Protein AF-A0A0W0MW78-F1 (afdb_monomer)

Secondary structure (DSSP, 8-state):
----EEETTTTEEE-HHHHHHHHHHHHHHHTTSEEEPTT-SS-EEE-HHHHHH-PPPPTT--EEEEEETTEEEEES-HHHHHHT--SPEEEEEE-PPPPPSS-BTTB---HHHHHHHHHHHHTTTGGGEEEEEEEEE---S--B-TTSSPBPTHHHHHHHHHHHHH-----B-------STT-----EEE--------

Foldseek 3Di:
DPAWFQDDPVGDTDDPVVVVVVVVVVVCVVVQQWDADPPDDPDIDGDPCNVVPDDQDDALDKDFPDDDPVGTDIGHQLLSNCVPPPAAAQEDADEDDAFDLDADPVGTDDLVVSLVVVCVSCQSVLVSHDPFHWYWYFYFQPAADHPDPHHDCSVVVSQVCCCVPVVFDADWFDFDDPPDPDDGTGIGIGGDDDDPPD

Mean predicted aligned error: 11.01 Å

Nearest PDB structures (foldseek):
  1boo-assembly1_A  TM=7.427E-01  e=1.699E-05  Proteus vulgaris
  2zif-assembly1_A  TM=6.473E-01  e=2.780E-02  Thermus thermophilus
  2zie-assembly1_A  TM=6.261E-01  e=3.580E-02  Thermus thermophilus
  7ehz-assembly1_A  TM=5.610E-01  e=1.740E-01  Homo sapiens
  7ei2-assembly1_A  TM=5.338E-01  e=3.074E-01  Homo sapiens

Radius of gyration: 22.89 Å; Cα contacts (8 Å, |Δi|>4): 257; chains: 1; bounding box: 62×46×57 Å

Sequence (198 aa):
MNARSPIGAAGDLHSTTRRSIRWQQQSLKALGVLERVEGARGVWQLTEKAKKGLNTPSPGVTLLGFSTNLGLALWGTSPDALAGLYEPIELVLTSPPFPLRISRAYGNPTASEFVDFICQVLEPIVPKISATGSLVLNMTNDSFLEKSPGRSTYLERTIIALEDRLGLTLMDRVPMDKFVEGTRSNAVIWHLESVRLL

Solvent-accessible surface area (backbone atoms only — not comparable to full-atom values): 12137 Å² total; per-residue (Å²): 112,82,65,60,46,64,50,73,96,83,47,50,75,40,32,64,61,54,52,51,53,50,50,54,50,50,52,36,38,76,71,52,36,43,40,73,42,83,98,50,85,94,42,71,41,70,25,74,67,38,64,73,64,68,67,82,62,56,90,84,40,61,43,81,72,49,79,56,101,89,49,73,41,73,44,48,54,74,56,54,56,45,65,85,58,83,70,68,34,57,68,47,80,47,63,66,86,75,83,63,91,69,59,54,101,89,54,64,78,51,57,63,58,49,35,50,50,52,48,65,59,40,61,76,47,57,81,44,40,33,87,83,26,33,52,32,44,36,50,62,76,75,39,61,40,87,99,43,96,49,66,55,63,38,66,62,51,34,52,52,46,39,33,78,74,69,72,47,57,86,56,54,76,51,81,44,78,54,95,50,98,88,62,76,56,31,32,38,43,31,44,62,82,90,74,85,83,126

Structure (mmCIF, N/CA/C/O backbone):
data_AF-A0A0W0MW78-F1
#
_entry.id   AF-A0A0W0MW78-F1
#
loop_
_atom_site.group_PDB
_atom_site.id
_atom_site.type_symbol
_atom_site.label_atom_id
_atom_site.label_alt_id
_atom_site.label_comp_id
_atom_site.label_asym_id
_atom_site.label_entity_id
_atom_site.label_seq_id
_atom_site.pdbx_PDB_ins_code
_atom_site.Cartn_x
_atom_site.Cartn_y
_atom_site.Cartn_z
_atom_site.occupancy
_atom_site.B_iso_or_equiv
_atom_site.auth_seq_id
_atom_site.auth_comp_id
_atom_site.auth_asym_id
_atom_site.auth_atom_id
_atom_site.pdbx_PDB_model_num
ATOM 1 N N . MET A 1 1 ? 25.541 -8.871 -10.058 1.00 63.56 1 MET A N 1
ATOM 2 C CA . MET A 1 1 ? 26.094 -7.861 -11.002 1.00 63.56 1 MET A CA 1
ATOM 3 C C . MET A 1 1 ? 27.492 -8.172 -11.541 1.00 63.56 1 MET A C 1
ATOM 5 O O . MET A 1 1 ? 27.779 -7.734 -12.646 1.00 63.56 1 MET A O 1
ATOM 9 N N . ASN A 1 2 ? 28.377 -8.865 -10.810 1.00 84.56 2 ASN A N 1
ATOM 10 C CA . ASN A 1 2 ? 29.778 -9.039 -11.241 1.00 84.56 2 ASN A CA 1
ATOM 11 C C . ASN A 1 2 ? 30.067 -10.346 -11.985 1.00 84.56 2 ASN A C 1
ATOM 13 O O . ASN A 1 2 ? 31.169 -10.482 -12.508 1.00 84.56 2 ASN A O 1
ATOM 17 N N . ALA A 1 3 ? 29.097 -11.264 -12.051 1.00 87.44 3 ALA A N 1
ATOM 18 C CA . ALA A 1 3 ? 29.206 -12.479 -12.849 1.00 87.44 3 ALA A CA 1
ATOM 19 C C . ALA A 1 3 ? 29.561 -12.126 -14.301 1.00 87.44 3 ALA A C 1
ATOM 21 O O . ALA A 1 3 ? 29.017 -11.165 -14.864 1.00 87.44 3 ALA A O 1
ATOM 22 N N . ARG A 1 4 ? 30.513 -12.872 -14.866 1.00 89.94 4 ARG A N 1
ATOM 23 C CA . ARG A 1 4 ? 31.012 -12.685 -16.227 1.00 89.94 4 ARG A CA 1
ATOM 24 C C . ARG A 1 4 ? 30.835 -13.973 -17.009 1.00 89.94 4 ARG A C 1
ATOM 26 O O . ARG A 1 4 ? 31.060 -15.049 -16.468 1.00 89.94 4 ARG A O 1
ATOM 33 N N . SER A 1 5 ? 30.467 -13.834 -18.270 1.00 89.38 5 SER A N 1
ATOM 34 C CA . SER A 1 5 ? 30.367 -14.928 -19.227 1.00 89.38 5 SER A CA 1
ATOM 35 C C . SER A 1 5 ? 31.144 -14.557 -20.492 1.00 89.38 5 SER A C 1
ATOM 37 O O . SER A 1 5 ? 31.255 -13.361 -20.791 1.00 89.38 5 SER A O 1
ATOM 39 N N . PRO A 1 6 ? 31.689 -15.538 -21.227 1.00 91.94 6 PRO A N 1
ATOM 40 C CA . PRO A 1 6 ? 32.311 -15.287 -22.522 1.00 91.94 6 PRO A CA 1
ATOM 41 C C . PRO A 1 6 ? 31.261 -14.757 -23.509 1.00 91.94 6 PRO A C 1
ATOM 43 O O . PRO A 1 6 ? 30.129 -15.245 -23.531 1.00 91.94 6 PRO A O 1
ATOM 46 N N . ILE A 1 7 ? 31.603 -13.735 -24.298 1.00 84.81 7 ILE A N 1
ATOM 47 C CA . ILE A 1 7 ? 30.709 -13.151 -25.312 1.00 84.81 7 ILE A CA 1
ATOM 48 C C . ILE A 1 7 ? 31.441 -13.002 -26.649 1.00 84.81 7 ILE A C 1
ATOM 50 O O . ILE A 1 7 ? 32.549 -12.476 -26.702 1.00 84.81 7 ILE A O 1
ATOM 54 N N . GLY A 1 8 ? 30.766 -13.371 -27.743 1.00 86.94 8 GLY A N 1
ATOM 55 C CA . GLY A 1 8 ? 31.281 -13.237 -29.109 1.00 86.94 8 GLY A CA 1
ATOM 56 C C . GLY A 1 8 ? 32.340 -14.286 -29.461 1.00 86.94 8 GLY A C 1
ATOM 57 O O . GLY A 1 8 ? 32.701 -15.121 -28.637 1.00 86.94 8 GLY A O 1
ATOM 58 N N . ALA A 1 9 ? 32.846 -14.233 -30.695 1.00 83.19 9 ALA A N 1
ATOM 59 C CA . ALA A 1 9 ? 33.827 -15.199 -31.198 1.00 83.19 9 ALA A CA 1
ATOM 60 C C . ALA A 1 9 ? 35.175 -15.156 -30.449 1.00 83.19 9 ALA A C 1
ATOM 62 O O . ALA A 1 9 ? 35.868 -16.163 -30.384 1.00 83.19 9 ALA A O 1
ATOM 63 N N . ALA A 1 10 ? 35.526 -14.008 -29.858 1.00 87.81 10 ALA A N 1
ATOM 64 C CA . ALA A 1 10 ? 36.749 -13.833 -29.074 1.00 87.81 10 ALA A CA 1
ATOM 65 C C . ALA A 1 10 ? 36.668 -14.433 -27.655 1.00 87.81 10 ALA A C 1
ATOM 67 O O . ALA A 1 10 ? 37.695 -14.628 -27.016 1.00 87.81 10 ALA A O 1
ATOM 68 N N . GLY A 1 11 ? 35.464 -14.733 -27.147 1.00 86.56 11 GLY A N 1
ATOM 69 C CA . GLY A 1 11 ? 35.288 -15.353 -25.829 1.00 86.56 11 GLY A CA 1
ATOM 70 C C . GLY A 1 11 ? 35.579 -14.440 -24.631 1.00 86.56 11 GLY A C 1
ATOM 71 O O . GLY A 1 11 ? 35.699 -14.931 -23.508 1.00 86.56 11 GLY A O 1
ATOM 72 N N . ASP A 1 12 ? 35.656 -13.123 -24.830 1.00 89.81 12 ASP A N 1
ATOM 73 C CA . ASP A 1 12 ? 35.997 -12.183 -23.763 1.00 89.81 12 ASP A CA 1
ATOM 74 C C . ASP A 1 12 ? 34.970 -12.193 -22.624 1.00 89.81 12 ASP A C 1
ATOM 76 O O . ASP A 1 12 ? 33.749 -12.158 -22.827 1.00 89.81 12 ASP A O 1
ATOM 80 N N . LEU A 1 13 ? 35.479 -12.209 -21.388 1.00 90.62 13 LEU A N 1
ATOM 81 C CA . LEU A 1 13 ? 34.657 -12.268 -20.184 1.00 90.62 13 LEU A CA 1
ATOM 82 C C . LEU A 1 13 ? 34.026 -10.911 -19.877 1.00 90.62 13 LEU A C 1
ATOM 84 O O . LEU A 1 13 ? 34.652 -10.003 -19.316 1.00 90.62 13 LEU A O 1
ATOM 88 N N . HIS A 1 14 ? 32.727 -10.808 -20.133 1.00 87.50 14 HIS A N 1
ATOM 89 C CA . HIS A 1 14 ? 31.945 -9.609 -19.865 1.00 87.50 14 HIS A CA 1
ATOM 90 C C . HIS A 1 14 ? 30.771 -9.887 -18.930 1.00 87.50 14 HIS A C 1
ATOM 92 O O . HIS A 1 14 ? 30.190 -10.965 -18.909 1.00 87.50 14 HIS A O 1
ATOM 98 N N . SER A 1 15 ? 30.383 -8.869 -18.161 1.00 91.25 15 SER A N 1
ATOM 99 C CA . SER A 1 15 ? 29.139 -8.906 -17.391 1.00 91.25 15 SER A CA 1
ATOM 100 C C . SER A 1 15 ? 27.977 -8.419 -18.257 1.00 91.25 15 SER A C 1
ATOM 102 O O . SER A 1 15 ? 27.901 -7.232 -18.596 1.00 91.25 15 SER A O 1
ATOM 104 N N . THR A 1 16 ? 27.055 -9.324 -18.583 1.00 88.56 16 THR A N 1
ATOM 105 C CA . THR A 1 16 ? 25.828 -9.034 -19.347 1.00 88.56 16 THR A CA 1
ATOM 106 C C . THR A 1 16 ? 24.947 -8.016 -18.626 1.00 88.56 16 THR A C 1
ATOM 108 O O . THR A 1 16 ? 24.484 -7.055 -19.239 1.00 88.56 16 THR A O 1
ATOM 111 N N . THR A 1 17 ? 24.808 -8.140 -17.302 1.00 85.25 17 THR A N 1
ATOM 112 C CA . THR A 1 17 ? 24.061 -7.189 -16.467 1.00 85.25 17 THR A CA 1
ATOM 113 C C . THR A 1 17 ? 24.642 -5.779 -16.557 1.00 85.25 17 THR A C 1
ATOM 115 O O . THR A 1 17 ? 23.914 -4.830 -16.840 1.00 85.25 17 THR A O 1
ATOM 118 N N . ARG A 1 18 ? 25.963 -5.614 -16.377 1.00 85.81 18 ARG A N 1
ATOM 119 C CA . ARG A 1 18 ? 26.605 -4.288 -16.469 1.00 85.81 18 ARG A CA 1
ATOM 120 C C . ARG A 1 18 ? 26.493 -3.696 -17.873 1.00 85.81 18 ARG A C 1
ATOM 122 O O . ARG A 1 18 ? 26.381 -2.480 -18.011 1.00 85.81 18 ARG A O 1
ATOM 129 N N . ARG A 1 19 ? 26.533 -4.537 -18.911 1.00 86.94 19 ARG A N 1
ATOM 130 C CA . ARG A 1 19 ? 26.329 -4.108 -20.300 1.00 86.94 19 ARG A CA 1
ATOM 131 C C . ARG A 1 19 ? 24.900 -3.608 -20.528 1.00 86.94 19 ARG A C 1
ATOM 133 O O . ARG A 1 19 ? 24.747 -2.542 -21.108 1.00 86.94 19 ARG A O 1
ATOM 140 N N . SER A 1 20 ? 23.891 -4.322 -20.029 1.00 86.75 20 SER A N 1
ATOM 141 C CA . SER A 1 20 ? 22.479 -3.915 -20.117 1.00 86.75 20 SER A CA 1
ATOM 142 C C . SER A 1 20 ? 22.213 -2.590 -19.392 1.00 86.75 20 SER A C 1
ATOM 144 O O . SER A 1 20 ? 21.685 -1.656 -19.991 1.00 86.75 20 SER A O 1
ATOM 146 N N . ILE A 1 21 ? 22.699 -2.449 -18.151 1.00 87.75 21 ILE A N 1
ATOM 147 C CA . ILE A 1 21 ? 22.597 -1.192 -17.386 1.00 87.75 21 ILE A CA 1
ATOM 148 C C . ILE A 1 21 ? 23.227 -0.033 -18.165 1.00 87.75 21 ILE A C 1
ATOM 150 O O . ILE A 1 21 ? 22.633 1.036 -18.281 1.00 87.75 21 ILE A O 1
ATOM 154 N N . ARG A 1 22 ? 24.417 -0.244 -18.743 1.00 88.25 22 ARG A N 1
ATOM 155 C CA . ARG A 1 22 ? 25.092 0.784 -19.543 1.00 88.25 22 ARG A CA 1
ATOM 156 C C . ARG A 1 22 ? 24.283 1.181 -20.774 1.00 88.25 22 ARG A C 1
ATOM 158 O O . ARG A 1 22 ? 24.273 2.360 -21.104 1.00 88.25 22 ARG A O 1
ATOM 165 N N . TRP A 1 23 ? 23.627 0.234 -21.441 1.00 87.88 23 TRP A N 1
ATOM 166 C CA . TRP A 1 23 ? 22.758 0.539 -22.577 1.00 87.88 23 TRP A CA 1
ATOM 167 C C . TRP A 1 23 ? 21.574 1.407 -22.167 1.00 87.88 23 TRP A C 1
ATOM 169 O O . TRP A 1 23 ? 21.390 2.467 -22.757 1.00 87.88 23 TRP A O 1
ATOM 179 N N . GLN A 1 24 ? 20.855 1.034 -21.105 1.00 87.88 24 GLN A N 1
ATOM 180 C CA . GLN A 1 24 ? 19.751 1.847 -20.580 1.00 87.88 24 GLN A CA 1
ATOM 181 C C . GLN A 1 24 ? 20.224 3.249 -20.176 1.00 87.88 24 GLN A C 1
ATOM 183 O O . GLN A 1 24 ? 19.596 4.249 -20.509 1.00 87.88 24 GLN A O 1
ATOM 188 N N . GLN A 1 25 ? 21.395 3.342 -19.544 1.00 88.75 25 GLN A N 1
ATOM 189 C CA . GLN A 1 25 ? 22.014 4.619 -19.204 1.0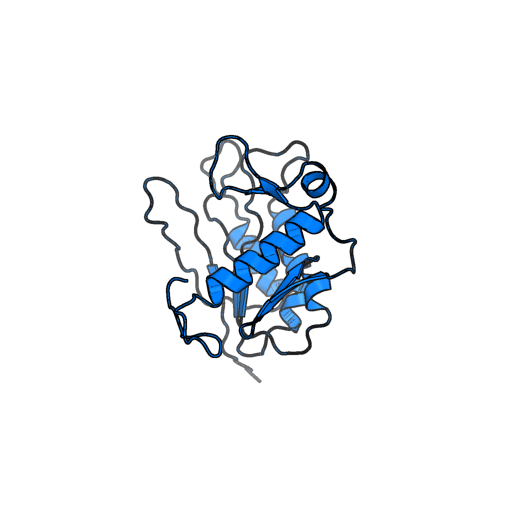0 88.75 25 GLN A CA 1
ATOM 190 C C . GLN A 1 25 ? 22.311 5.478 -20.449 1.00 88.75 25 GLN A C 1
ATOM 192 O O . GLN A 1 25 ? 22.076 6.683 -20.414 1.00 88.75 25 GLN A O 1
ATOM 197 N N . GLN A 1 26 ? 22.819 4.903 -21.548 1.00 90.19 26 GLN A N 1
ATOM 198 C CA . GLN A 1 26 ? 23.042 5.667 -22.786 1.00 90.19 26 GLN A CA 1
ATOM 199 C C . GLN A 1 26 ? 21.726 6.118 -23.421 1.00 90.19 26 GLN A C 1
ATOM 201 O O . GLN A 1 26 ? 21.648 7.263 -23.858 1.00 90.19 26 GLN A O 1
ATOM 206 N N . SER A 1 27 ? 20.691 5.275 -23.412 1.00 88.62 27 SER A N 1
ATOM 207 C CA . SER A 1 27 ? 19.353 5.651 -23.882 1.00 88.62 27 SER A CA 1
ATOM 208 C C . SER A 1 27 ? 18.798 6.834 -23.087 1.00 88.62 27 SER A C 1
ATOM 210 O O . SER A 1 27 ? 18.391 7.833 -23.672 1.00 88.62 27 SER A O 1
ATOM 212 N N . LEU A 1 28 ? 18.864 6.785 -21.753 1.00 88.19 28 LEU A N 1
ATOM 213 C CA . LEU A 1 28 ? 18.399 7.873 -20.883 1.00 88.19 28 LEU A CA 1
ATOM 214 C C . LEU A 1 28 ? 19.198 9.169 -21.070 1.00 88.19 28 LEU A C 1
ATOM 216 O O . LEU A 1 28 ? 18.631 10.256 -20.983 1.00 88.19 28 LEU A O 1
ATOM 220 N N . LYS A 1 29 ? 20.498 9.077 -21.367 1.00 89.12 29 LYS A N 1
ATOM 221 C CA . LYS A 1 29 ? 21.304 10.244 -21.752 1.00 89.12 29 LYS A CA 1
ATOM 222 C C . LYS A 1 29 ? 20.865 10.822 -23.095 1.00 89.12 29 LYS A C 1
ATOM 224 O O . LYS A 1 29 ? 20.723 12.033 -23.206 1.00 89.12 29 LYS A O 1
ATOM 229 N N . ALA A 1 30 ? 20.651 9.974 -24.101 1.00 87.81 30 ALA A N 1
ATOM 230 C CA . ALA A 1 30 ? 20.205 10.405 -25.426 1.00 87.81 30 ALA A CA 1
ATOM 231 C C . ALA A 1 30 ? 18.820 11.071 -25.372 1.00 87.81 30 ALA A C 1
ATOM 233 O O . ALA A 1 30 ? 18.576 12.043 -26.079 1.00 87.81 30 ALA A O 1
ATOM 234 N N . LEU A 1 31 ? 17.948 10.603 -24.474 1.00 85.50 31 LEU A N 1
ATOM 235 C CA . LEU A 1 31 ? 16.642 11.204 -24.190 1.00 85.50 31 LEU A CA 1
ATOM 236 C C . LEU A 1 31 ? 16.722 12.486 -23.337 1.00 85.50 31 LEU A C 1
ATOM 238 O O . LEU A 1 31 ? 15.697 13.111 -23.074 1.00 85.50 31 LEU A O 1
ATOM 242 N N . GLY A 1 32 ? 17.913 12.881 -22.874 1.00 87.94 32 GLY A N 1
ATOM 243 C CA . GLY A 1 32 ? 18.098 14.046 -22.006 1.00 87.94 32 GLY A CA 1
ATOM 244 C C . GLY A 1 32 ? 17.489 13.882 -20.611 1.00 87.94 32 GLY A C 1
ATOM 245 O O . GLY A 1 32 ? 17.177 14.878 -19.961 1.00 87.94 32 GLY A O 1
ATOM 246 N N . VAL A 1 33 ? 17.290 12.642 -20.150 1.00 87.81 33 VAL A N 1
ATOM 247 C CA . VAL A 1 33 ? 16.747 12.327 -18.819 1.00 87.81 33 VAL A CA 1
ATOM 248 C C . VAL A 1 33 ? 17.841 12.361 -17.756 1.00 87.81 33 VAL A C 1
ATOM 250 O O . VAL A 1 33 ? 17.605 12.840 -16.650 1.00 87.81 33 VAL A O 1
ATOM 253 N N . LEU A 1 34 ? 19.041 11.881 -18.095 1.00 91.50 34 LEU A N 1
ATOM 254 C CA . LEU A 1 34 ? 20.193 11.827 -17.193 1.00 91.50 34 LEU A CA 1
ATOM 255 C C . LEU A 1 34 ? 21.344 12.715 -17.667 1.00 91.50 34 LEU A C 1
ATOM 257 O O . LEU A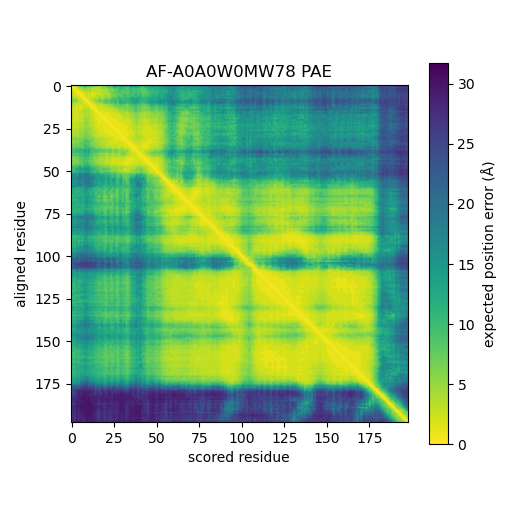 1 34 ? 21.712 12.701 -18.841 1.00 91.50 34 LEU A O 1
ATOM 261 N N . GLU A 1 35 ? 21.994 13.371 -16.712 1.00 91.06 35 GLU A N 1
ATOM 262 C CA . GLU A 1 35 ? 23.266 14.072 -16.879 1.00 91.06 35 GLU A CA 1
ATOM 263 C C . GLU A 1 35 ? 24.291 13.600 -15.845 1.00 91.06 35 GLU A C 1
ATOM 265 O O . GLU A 1 35 ? 23.965 12.976 -14.830 1.00 91.06 35 GLU A O 1
ATOM 270 N N . ARG A 1 36 ? 25.569 13.835 -16.137 1.00 91.31 36 ARG A N 1
ATOM 271 C CA . ARG A 1 36 ? 26.653 13.463 -15.231 1.00 91.31 36 ARG A CA 1
ATOM 272 C C . ARG A 1 36 ? 26.781 14.523 -14.140 1.00 91.31 36 ARG A C 1
ATOM 274 O O . ARG A 1 36 ? 26.778 15.706 -14.452 1.00 91.31 36 ARG A O 1
ATOM 281 N N . VAL A 1 37 ? 26.978 14.092 -12.896 1.00 91.12 37 VAL A N 1
ATOM 282 C CA . VAL A 1 37 ? 27.303 15.013 -11.798 1.00 91.12 37 VAL A CA 1
ATOM 283 C C . VAL A 1 37 ? 28.737 15.515 -11.972 1.00 91.12 37 VAL A C 1
ATOM 285 O O . VAL A 1 37 ? 29.671 14.715 -12.108 1.00 91.12 37 VAL A O 1
ATOM 288 N N . GLU A 1 38 ? 28.913 16.834 -11.994 1.00 89.25 38 GLU A N 1
ATOM 289 C CA . GLU A 1 38 ? 30.226 17.467 -12.115 1.00 89.25 38 GLU A CA 1
ATOM 290 C C . GLU A 1 38 ? 31.139 17.067 -10.943 1.00 89.25 38 GLU A C 1
ATOM 292 O O . GLU A 1 38 ? 30.691 16.875 -9.816 1.00 89.25 38 GLU A O 1
ATOM 297 N N . GLY A 1 39 ? 32.425 16.840 -11.219 1.00 90.75 39 GLY A N 1
ATOM 298 C CA . GLY A 1 39 ? 33.395 16.408 -10.204 1.00 90.75 39 GLY A CA 1
ATOM 299 C C . GLY A 1 39 ? 33.279 14.944 -9.747 1.00 90.75 39 GLY A C 1
ATOM 300 O O . GLY A 1 39 ? 34.200 14.440 -9.109 1.00 90.75 39 GLY A O 1
ATOM 301 N N . ALA A 1 40 ? 32.223 14.211 -10.123 1.00 89.75 40 ALA A N 1
ATOM 302 C CA . ALA A 1 40 ? 32.034 12.815 -9.732 1.00 89.75 40 ALA A CA 1
ATOM 303 C C . ALA A 1 40 ? 32.218 11.830 -10.905 1.00 89.75 40 ALA A C 1
ATOM 305 O O . ALA A 1 40 ? 31.804 12.048 -12.055 1.00 89.75 40 ALA A O 1
ATOM 306 N N . ARG A 1 41 ? 32.865 10.687 -10.640 1.00 85.75 41 ARG A N 1
ATOM 307 C CA . ARG A 1 41 ? 33.028 9.601 -11.621 1.00 85.75 41 ARG A CA 1
ATOM 308 C C . ARG A 1 41 ? 31.944 8.550 -11.418 1.00 85.75 41 ARG A C 1
ATOM 310 O O . ARG A 1 41 ? 31.876 7.922 -10.374 1.00 85.75 41 ARG A O 1
ATOM 317 N N . GLY A 1 42 ? 31.145 8.314 -12.457 1.00 83.06 42 GLY A N 1
ATOM 318 C CA . GLY A 1 42 ? 30.115 7.270 -12.440 1.00 83.06 42 GLY A CA 1
ATOM 319 C C . GLY A 1 42 ? 28.847 7.635 -11.666 1.00 83.06 42 GLY A C 1
ATOM 320 O O . GLY A 1 42 ? 27.995 6.770 -11.497 1.00 83.06 42 GLY A O 1
ATOM 321 N N . VAL A 1 43 ? 28.709 8.894 -11.245 1.00 86.88 43 VAL A N 1
ATOM 322 C CA . VAL A 1 43 ? 27.505 9.417 -10.596 1.00 86.88 43 VAL A CA 1
ATOM 323 C C . VAL A 1 43 ? 26.684 10.191 -11.625 1.00 86.88 43 VAL A C 1
ATOM 325 O O . VAL A 1 43 ? 27.222 10.993 -12.394 1.00 86.88 43 VAL A O 1
ATOM 328 N N . TRP A 1 44 ? 25.384 9.914 -11.649 1.00 88.81 44 TRP A N 1
ATOM 329 C CA . TRP A 1 44 ? 24.422 10.467 -12.598 1.00 88.81 44 TRP A CA 1
ATOM 330 C C . TRP A 1 44 ? 23.248 11.059 -11.832 1.00 88.81 44 TRP A C 1
ATOM 332 O O . TRP A 1 44 ? 22.854 10.517 -10.800 1.00 88.81 44 TRP A O 1
ATOM 342 N N . GLN A 1 45 ? 22.689 12.144 -12.354 1.00 88.75 45 GLN A N 1
ATOM 343 C CA . GLN A 1 45 ? 21.502 12.797 -11.812 1.00 88.75 45 GLN A CA 1
ATOM 344 C C . GLN A 1 45 ? 20.466 13.018 -12.913 1.00 88.75 45 GLN A C 1
ATOM 346 O O . GLN A 1 45 ? 20.799 13.025 -14.100 1.00 88.75 45 GLN A O 1
ATOM 351 N N . LEU A 1 46 ? 19.203 13.188 -12.520 1.00 89.00 46 LEU A N 1
ATOM 352 C CA . LEU A 1 46 ? 18.161 13.638 -13.440 1.00 89.00 46 LEU A CA 1
ATOM 353 C C . LEU A 1 46 ? 18.456 15.067 -13.900 1.00 89.00 46 LEU A C 1
ATOM 355 O O . LEU A 1 46 ? 18.825 15.906 -13.077 1.00 89.00 46 LEU A O 1
ATOM 359 N N . THR A 1 47 ? 18.231 15.347 -15.181 1.00 88.50 47 THR A N 1
ATOM 360 C CA . THR A 1 47 ? 18.278 16.721 -15.698 1.00 88.50 47 THR A CA 1
ATOM 361 C C . THR A 1 47 ? 17.154 17.558 -15.091 1.00 88.50 47 THR A C 1
ATOM 363 O O . THR A 1 47 ? 16.085 17.041 -14.755 1.00 88.50 47 THR A O 1
ATOM 366 N N . GLU A 1 48 ? 17.340 18.874 -14.998 1.00 84.81 48 GLU A N 1
ATOM 367 C CA . GLU A 1 48 ? 16.285 19.783 -14.518 1.00 84.81 48 GLU A CA 1
ATOM 368 C C . GLU A 1 48 ? 14.996 19.687 -15.350 1.00 84.81 48 GLU A C 1
ATOM 370 O O . GLU A 1 48 ? 13.889 19.742 -14.811 1.00 84.81 48 GLU A O 1
ATOM 375 N N . LYS A 1 49 ? 15.126 19.463 -16.665 1.00 83.19 49 LYS A N 1
ATOM 376 C CA . LYS A 1 49 ? 13.985 19.218 -17.557 1.00 83.19 49 LYS A CA 1
ATOM 377 C C . LYS A 1 49 ? 13.234 17.944 -17.167 1.00 83.19 49 LYS A C 1
ATOM 379 O O . LYS A 1 49 ? 12.009 17.968 -17.098 1.00 83.19 49 LYS A O 1
ATOM 384 N N . ALA A 1 50 ? 13.946 16.851 -16.899 1.00 80.25 50 ALA A N 1
ATOM 385 C CA . ALA A 1 50 ? 13.330 15.594 -16.487 1.00 80.25 50 ALA A CA 1
ATOM 386 C C . ALA A 1 50 ? 12.666 15.707 -15.110 1.00 80.25 50 ALA A C 1
ATOM 388 O O . ALA A 1 50 ? 11.546 15.237 -14.943 1.00 80.25 50 ALA A O 1
ATOM 389 N N . LYS A 1 51 ? 13.297 16.401 -14.152 1.00 78.19 51 LYS A N 1
ATOM 390 C CA . LYS A 1 51 ? 12.702 16.655 -12.828 1.00 78.19 51 LYS A CA 1
ATOM 391 C C . LYS A 1 51 ? 11.366 17.393 -12.925 1.00 78.19 51 LYS A C 1
ATOM 393 O O . LYS A 1 51 ? 10.432 17.034 -12.222 1.00 78.19 51 LYS A O 1
ATOM 398 N N . LYS A 1 52 ? 11.266 18.398 -13.804 1.00 77.69 52 LYS A N 1
ATOM 399 C CA . LYS A 1 52 ? 10.026 19.166 -14.024 1.00 77.69 52 LYS A CA 1
ATOM 400 C C . LYS A 1 52 ? 9.003 18.444 -14.907 1.00 77.69 52 LYS A C 1
ATOM 402 O O . LYS A 1 52 ? 7.822 18.752 -14.836 1.00 77.69 52 LYS A O 1
ATOM 407 N N . GLY A 1 53 ? 9.453 17.534 -15.771 1.00 68.62 53 GLY A N 1
ATOM 408 C CA . GLY A 1 53 ? 8.602 16.809 -16.721 1.00 68.62 53 GLY A CA 1
ATOM 409 C C . GLY A 1 53 ? 7.943 15.548 -16.158 1.00 68.62 53 GLY A C 1
ATOM 410 O O . GLY A 1 53 ? 7.018 15.027 -16.781 1.00 68.62 53 GLY A O 1
ATOM 411 N N . LEU A 1 54 ? 8.400 15.052 -15.004 1.00 69.75 54 LEU A N 1
ATOM 412 C CA . LEU A 1 54 ? 7.775 13.935 -14.298 1.00 69.75 54 LEU A CA 1
ATOM 413 C C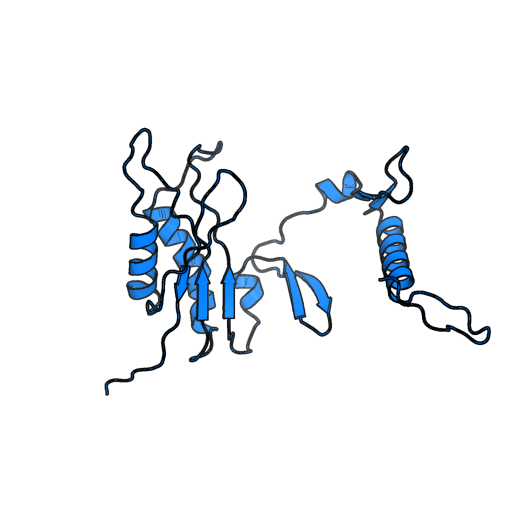 . LEU A 1 54 ? 6.493 14.416 -13.612 1.00 69.75 54 LEU A C 1
ATOM 415 O O . LEU A 1 54 ? 6.522 14.930 -12.497 1.00 69.75 54 LEU A O 1
ATOM 419 N N . ASN A 1 55 ? 5.371 14.247 -14.303 1.00 73.00 55 ASN A N 1
ATOM 420 C CA . ASN A 1 55 ? 4.044 14.569 -13.794 1.00 73.00 55 ASN A CA 1
ATOM 421 C C . ASN A 1 55 ? 3.309 13.293 -13.392 1.00 73.00 55 ASN A C 1
ATOM 423 O O . ASN A 1 55 ? 3.498 12.249 -14.012 1.00 73.00 55 ASN A O 1
ATOM 427 N N . THR A 1 56 ? 2.442 13.387 -12.386 1.00 71.81 56 THR A N 1
ATOM 428 C CA . THR A 1 56 ? 1.515 12.303 -12.052 1.00 71.81 56 THR A CA 1
ATOM 429 C C . THR A 1 56 ? 0.660 11.977 -13.282 1.00 71.81 56 THR A C 1
ATOM 431 O O . THR A 1 56 ? 0.166 12.912 -13.921 1.00 71.81 56 THR A O 1
ATOM 434 N N . PRO A 1 57 ? 0.478 10.692 -13.637 1.00 77.44 57 PRO A N 1
ATOM 435 C CA . PRO A 1 57 ? -0.450 10.322 -14.696 1.00 77.44 57 PRO A CA 1
ATOM 436 C C . PRO A 1 57 ? -1.848 10.863 -14.380 1.00 77.44 57 PRO A C 1
ATOM 438 O O . PRO A 1 57 ? -2.260 10.923 -13.219 1.00 77.44 57 PRO A O 1
ATOM 441 N N . SER A 1 58 ? -2.566 11.290 -15.418 1.00 82.50 58 SER A N 1
ATOM 442 C CA . SER A 1 58 ? -3.961 11.709 -15.276 1.00 82.50 58 SER A CA 1
ATOM 443 C C . SER A 1 58 ? -4.811 10.555 -14.720 1.00 82.50 58 SER A C 1
ATOM 445 O O . SER A 1 58 ? -4.503 9.397 -15.011 1.00 82.50 58 SER A O 1
ATOM 447 N N . PRO A 1 59 ? -5.884 10.833 -13.956 1.00 81.94 59 PRO A N 1
ATOM 448 C CA . PRO A 1 59 ? -6.821 9.795 -13.524 1.00 81.94 59 PRO A CA 1
ATOM 449 C C . PRO A 1 59 ? -7.296 8.936 -14.705 1.00 81.94 59 PRO A C 1
ATOM 451 O O . PRO A 1 59 ? -7.535 9.462 -15.794 1.00 81.94 59 PRO A O 1
ATOM 454 N N . GLY A 1 60 ? -7.395 7.624 -14.505 1.00 84.12 60 GLY A N 1
ATOM 455 C CA . GLY A 1 60 ? -7.719 6.647 -15.550 1.00 84.12 60 GLY A CA 1
ATOM 456 C C . GLY A 1 60 ? -6.546 6.248 -16.454 1.00 84.12 60 GLY A C 1
ATOM 457 O O . GLY A 1 60 ? -6.709 5.376 -17.306 1.00 84.12 60 GLY A O 1
ATOM 458 N N . VAL A 1 61 ? -5.361 6.848 -16.290 1.00 85.44 61 VAL A N 1
ATOM 459 C CA . VAL A 1 61 ? -4.154 6.481 -17.043 1.00 85.44 61 VAL A CA 1
ATOM 460 C C . VAL A 1 61 ? -3.215 5.659 -16.165 1.00 85.44 61 VAL A C 1
ATOM 462 O O . VAL A 1 61 ? -2.740 6.122 -15.129 1.00 85.44 61 VAL A O 1
ATOM 465 N N . THR A 1 62 ? -2.876 4.463 -16.645 1.00 87.56 62 THR A N 1
ATOM 466 C CA . THR A 1 62 ? -1.871 3.587 -16.034 1.00 87.56 62 THR A CA 1
ATOM 467 C C . THR A 1 62 ? -0.704 3.405 -16.993 1.00 87.56 62 THR A C 1
ATOM 469 O O . THR A 1 62 ? -0.873 2.949 -18.124 1.00 87.56 62 THR A O 1
ATOM 472 N N . LEU A 1 63 ? 0.498 3.755 -16.542 1.00 88.00 63 LEU A N 1
ATOM 473 C CA . LEU A 1 63 ? 1.737 3.608 -17.300 1.00 88.00 63 LEU A CA 1
ATOM 474 C C . LEU A 1 63 ? 2.514 2.384 -16.811 1.00 88.00 63 LEU A C 1
ATOM 476 O O . LEU A 1 63 ? 2.627 2.147 -15.610 1.00 88.00 63 LEU A O 1
ATOM 480 N N . LEU A 1 64 ? 3.117 1.633 -17.733 1.00 87.69 64 LEU A N 1
ATOM 481 C CA . LEU A 1 64 ? 4.096 0.608 -17.377 1.00 87.69 64 LEU A CA 1
ATOM 482 C C . LEU A 1 64 ? 5.433 1.286 -17.052 1.00 87.69 64 LEU A C 1
ATOM 484 O O . LEU A 1 64 ? 6.091 1.823 -17.940 1.00 87.69 64 LEU A O 1
ATOM 488 N N . GLY A 1 65 ? 5.842 1.244 -15.785 1.00 87.44 65 GLY A N 1
ATOM 489 C CA . GLY A 1 65 ? 7.149 1.723 -15.342 1.00 87.44 65 GLY A CA 1
ATOM 490 C C . GLY A 1 65 ? 8.269 0.776 -15.766 1.00 87.44 65 GLY A C 1
ATOM 491 O O . GLY A 1 65 ? 9.212 1.187 -16.440 1.00 87.44 65 GLY A O 1
ATOM 492 N N . PHE A 1 66 ? 8.163 -0.506 -15.405 1.00 85.88 66 PHE A N 1
ATOM 493 C CA . PHE A 1 66 ? 9.058 -1.553 -15.906 1.00 85.88 66 PHE A CA 1
ATOM 494 C C . PHE A 1 66 ? 8.419 -2.941 -15.836 1.00 85.88 66 PHE A C 1
ATOM 496 O O . PHE A 1 66 ? 7.458 -3.166 -15.103 1.00 85.88 66 PHE A O 1
ATOM 503 N N . SER A 1 67 ? 8.993 -3.883 -16.584 1.00 89.62 67 SER A N 1
ATOM 504 C CA . SER A 1 67 ? 8.588 -5.287 -16.615 1.00 89.62 67 SER A CA 1
ATOM 505 C C . SER A 1 67 ? 9.798 -6.203 -16.462 1.00 89.62 67 SER A C 1
ATOM 507 O O . SER A 1 67 ? 10.879 -5.924 -16.989 1.00 89.62 67 SER A O 1
ATOM 509 N N . THR A 1 68 ? 9.615 -7.293 -15.727 1.00 90.25 68 THR A N 1
ATOM 510 C CA . THR A 1 68 ? 10.579 -8.380 -15.562 1.00 90.25 68 THR A CA 1
ATOM 511 C C . THR A 1 68 ? 9.851 -9.720 -15.633 1.00 90.25 68 THR A C 1
ATOM 513 O O . THR A 1 68 ? 8.629 -9.775 -15.529 1.00 90.25 68 THR A O 1
ATOM 516 N N . ASN A 1 69 ? 10.600 -10.822 -15.692 1.00 88.06 69 ASN A N 1
ATOM 517 C CA . ASN A 1 69 ? 10.017 -12.164 -15.596 1.00 88.06 69 ASN A CA 1
ATOM 518 C C . ASN A 1 69 ? 9.323 -12.437 -14.244 1.00 88.06 69 ASN A C 1
ATOM 520 O O . ASN A 1 69 ? 8.599 -13.418 -14.136 1.00 88.06 69 ASN A O 1
ATOM 524 N N . LEU A 1 70 ? 9.575 -11.615 -13.216 1.00 92.25 70 LEU A N 1
ATOM 525 C CA . LEU A 1 70 ? 8.994 -11.757 -11.876 1.00 92.25 70 LEU A CA 1
ATOM 526 C C . LEU A 1 70 ? 7.821 -10.803 -11.619 1.00 92.25 70 LEU A C 1
ATOM 528 O O . LEU A 1 70 ? 7.207 -10.886 -10.561 1.00 92.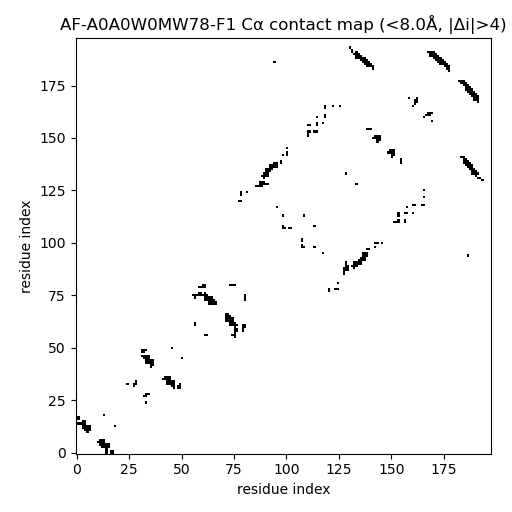25 70 LEU A O 1
ATOM 532 N N . GLY A 1 71 ? 7.522 -9.882 -12.539 1.00 89.38 71 GLY A N 1
ATOM 533 C CA . GLY A 1 71 ? 6.409 -8.955 -12.366 1.00 89.38 71 GLY A CA 1
ATOM 534 C C . GLY A 1 71 ? 6.600 -7.598 -13.027 1.00 89.38 71 GLY A C 1
ATOM 535 O O . GLY A 1 71 ? 7.596 -7.332 -13.710 1.00 89.38 71 GLY A O 1
ATOM 536 N N . LEU A 1 72 ? 5.609 -6.742 -12.790 1.00 91.69 72 LEU A N 1
ATOM 537 C CA . LEU A 1 72 ? 5.446 -5.430 -13.400 1.00 91.69 72 LEU A CA 1
ATOM 538 C C . LEU A 1 72 ? 5.436 -4.345 -12.322 1.00 91.69 72 LEU A C 1
ATOM 540 O O . LEU A 1 72 ? 4.903 -4.544 -11.233 1.00 91.69 72 LEU A O 1
ATOM 544 N N . ALA A 1 73 ? 5.968 -3.177 -12.659 1.00 91.81 73 ALA A N 1
ATOM 545 C CA . ALA A 1 73 ? 5.738 -1.952 -11.909 1.00 91.81 73 ALA A CA 1
ATOM 546 C C . ALA A 1 73 ? 4.839 -1.035 -12.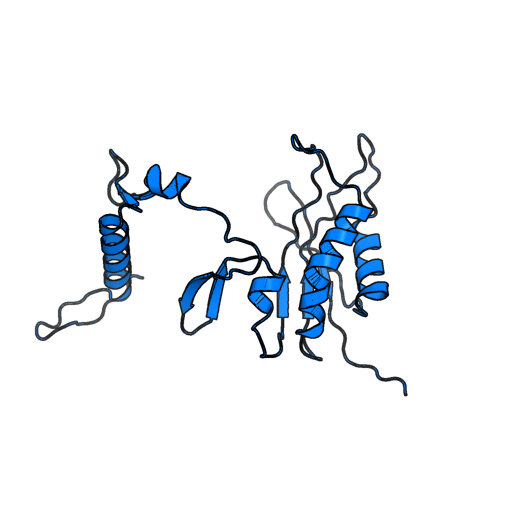731 1.00 91.81 73 ALA A C 1
ATOM 548 O O . ALA A 1 73 ? 5.214 -0.617 -13.828 1.00 91.81 73 ALA A O 1
ATOM 549 N N . LEU A 1 74 ? 3.664 -0.725 -12.192 1.00 90.19 74 LEU A N 1
ATOM 550 C CA . LEU A 1 74 ? 2.689 0.173 -12.799 1.00 90.19 74 LEU A CA 1
ATOM 551 C C . LEU A 1 74 ? 2.723 1.529 -12.095 1.00 90.19 74 LEU A C 1
ATOM 553 O O . LEU A 1 74 ? 2.951 1.609 -10.889 1.00 90.19 74 LEU A O 1
ATOM 557 N N . TRP A 1 75 ? 2.488 2.593 -12.852 1.00 89.44 75 TRP A N 1
ATOM 558 C CA . TRP A 1 75 ? 2.388 3.952 -12.343 1.00 89.44 75 TRP A CA 1
ATOM 559 C C . TRP A 1 75 ? 1.025 4.536 -12.706 1.00 89.44 75 TRP A C 1
ATOM 561 O O . TRP A 1 75 ? 0.720 4.749 -13.877 1.00 89.44 75 TRP A O 1
ATOM 571 N N . GLY A 1 76 ? 0.209 4.763 -11.684 1.00 88.00 76 GLY A N 1
ATOM 572 C CA . GLY A 1 76 ? -1.179 5.202 -11.780 1.00 88.00 76 GLY A CA 1
ATOM 573 C C . GLY A 1 76 ? -1.777 5.308 -10.380 1.00 88.00 76 GLY A C 1
ATOM 574 O O . GLY A 1 76 ? -1.076 5.092 -9.385 1.00 88.00 76 GLY A O 1
ATOM 575 N N . THR A 1 77 ? -3.065 5.629 -10.290 1.00 87.38 77 THR A N 1
ATOM 576 C CA . THR A 1 77 ? -3.797 5.449 -9.029 1.00 87.38 77 THR A CA 1
ATOM 577 C C . THR A 1 77 ? -4.030 3.952 -8.791 1.00 87.38 77 THR A C 1
ATOM 579 O O . THR A 1 77 ? -4.120 3.185 -9.750 1.00 87.38 77 THR A O 1
ATOM 582 N N . SER A 1 78 ? -4.107 3.501 -7.533 1.00 82.19 78 SER A N 1
ATOM 583 C CA . SER A 1 78 ? -4.279 2.068 -7.238 1.00 82.19 78 SER A CA 1
ATOM 584 C C . SER A 1 78 ? -5.535 1.456 -7.884 1.00 82.19 78 SER A C 1
ATOM 586 O O . SER A 1 78 ? -5.405 0.380 -8.470 1.00 82.19 78 SER A O 1
ATOM 588 N N . PRO A 1 79 ? -6.718 2.111 -7.853 1.00 80.56 79 PRO A N 1
ATOM 589 C CA . PRO A 1 79 ? -7.905 1.597 -8.539 1.00 80.56 79 PRO A CA 1
ATOM 590 C C . PRO A 1 79 ? -7.711 1.477 -10.055 1.00 80.56 79 PRO A C 1
ATOM 592 O O . PRO A 1 79 ? -7.993 0.423 -10.623 1.00 80.56 79 PRO A O 1
ATOM 595 N N . ASP A 1 80 ? -7.161 2.509 -10.703 1.00 84.88 80 ASP A N 1
ATOM 596 C CA . ASP A 1 80 ? -6.958 2.520 -12.160 1.00 84.88 80 ASP A CA 1
ATOM 597 C C . ASP A 1 80 ? -5.914 1.486 -12.598 1.00 84.88 80 ASP A C 1
ATOM 599 O O . ASP A 1 80 ? -6.060 0.827 -13.630 1.00 84.88 80 ASP A O 1
ATOM 603 N N . ALA A 1 81 ? -4.854 1.314 -11.803 1.00 86.19 81 ALA A N 1
ATOM 604 C CA . ALA A 1 81 ? -3.787 0.361 -12.086 1.00 86.19 81 ALA A CA 1
ATOM 605 C C . ALA A 1 81 ? -4.265 -1.092 -11.999 1.00 86.19 81 ALA A C 1
ATOM 607 O O . ALA A 1 81 ? -3.763 -1.948 -12.727 1.00 86.19 81 ALA A O 1
ATOM 608 N N . LEU A 1 82 ? -5.239 -1.367 -11.129 1.00 86.75 82 LEU A N 1
ATOM 609 C CA . LEU A 1 82 ? -5.778 -2.707 -10.910 1.00 86.75 82 LEU A CA 1
ATOM 610 C C . LEU A 1 82 ? -7.062 -2.976 -11.695 1.00 86.75 82 LEU A C 1
ATOM 612 O O . LEU A 1 82 ? -7.467 -4.134 -11.786 1.00 86.75 82 LEU A O 1
ATOM 616 N N . ALA A 1 83 ? -7.695 -1.960 -12.290 1.00 84.25 83 ALA A N 1
ATOM 617 C CA . ALA A 1 83 ? -8.953 -2.100 -13.022 1.00 84.25 83 ALA A CA 1
ATOM 618 C C . ALA A 1 83 ? -8.892 -3.218 -14.077 1.00 84.25 83 ALA A C 1
ATOM 620 O O . ALA A 1 83 ? -9.770 -4.079 -14.102 1.00 84.25 83 ALA A O 1
ATOM 621 N N . GLY A 1 84 ? -7.811 -3.258 -14.864 1.00 81.06 84 GLY A N 1
ATOM 622 C CA . GLY A 1 84 ? -7.575 -4.258 -15.912 1.00 81.06 84 GLY A CA 1
ATOM 623 C C . GLY A 1 84 ? -6.926 -5.569 -15.455 1.00 81.06 84 GLY A C 1
ATOM 624 O O . GLY A 1 84 ? -6.604 -6.389 -16.310 1.00 81.06 84 GLY A O 1
ATOM 625 N N . LEU A 1 85 ? -6.698 -5.766 -14.151 1.00 85.50 85 LEU A N 1
ATOM 626 C CA . LEU A 1 85 ? -6.197 -7.032 -13.612 1.00 85.50 85 LEU A CA 1
ATOM 627 C C . LEU A 1 85 ? -7.364 -8.013 -13.439 1.00 85.50 85 LEU A C 1
ATOM 629 O O . LEU A 1 85 ? -8.306 -7.718 -12.693 1.00 85.50 85 LEU A O 1
ATOM 633 N N . TYR A 1 86 ? -7.295 -9.152 -14.129 1.00 86.00 86 TYR A N 1
ATOM 634 C CA . TYR A 1 86 ? -8.328 -10.199 -14.105 1.00 86.00 86 TYR A CA 1
ATOM 635 C C . TYR A 1 86 ? -7.899 -11.425 -13.299 1.00 86.00 86 TYR A C 1
ATOM 637 O O . TYR A 1 86 ? -8.732 -12.241 -12.909 1.00 86.00 86 TYR A O 1
ATOM 645 N N . GLU A 1 87 ? -6.603 -11.558 -13.051 1.00 89.62 87 GLU A N 1
ATOM 646 C CA . GLU A 1 87 ? -6.026 -12.614 -12.246 1.00 89.62 87 GLU A CA 1
ATOM 647 C C . GLU A 1 87 ? -6.341 -12.387 -10.761 1.00 89.62 87 GLU A C 1
ATOM 649 O O . GLU A 1 87 ? -6.247 -11.254 -10.274 1.00 89.62 87 GLU A O 1
ATOM 654 N N . PRO A 1 88 ? -6.693 -13.452 -10.020 1.00 91.88 88 PRO A N 1
ATOM 655 C CA . PRO A 1 88 ? -6.960 -13.343 -8.595 1.00 91.88 88 PRO A CA 1
ATOM 656 C C . PRO A 1 88 ? -5.688 -12.938 -7.839 1.00 91.88 88 PRO A C 1
ATOM 658 O O . PRO A 1 88 ? -4.611 -13.499 -8.054 1.00 91.88 88 PRO A O 1
ATOM 661 N N . ILE A 1 89 ? -5.812 -11.963 -6.938 1.00 93.94 89 ILE A N 1
ATOM 662 C CA . ILE A 1 89 ? -4.697 -11.460 -6.132 1.00 93.94 89 ILE A CA 1
ATOM 663 C C . ILE A 1 89 ? -4.578 -12.294 -4.856 1.00 93.94 89 ILE A C 1
ATOM 665 O O . ILE A 1 89 ? -5.475 -12.275 -4.020 1.00 93.94 89 ILE A O 1
ATOM 669 N N . GLU A 1 90 ? -3.449 -12.973 -4.666 1.00 95.94 90 GLU A N 1
ATOM 670 C CA . GLU A 1 90 ? -3.218 -13.765 -3.448 1.00 95.94 90 GLU A CA 1
ATOM 671 C C . GLU A 1 90 ? -2.742 -12.913 -2.260 1.00 95.94 90 GLU A C 1
ATOM 673 O O . GLU A 1 90 ? -2.973 -13.243 -1.102 1.00 95.94 90 GLU A O 1
ATOM 678 N N . LEU A 1 91 ? -2.070 -11.791 -2.521 1.00 95.38 91 LEU A N 1
ATOM 679 C CA . LEU A 1 91 ? -1.564 -10.922 -1.464 1.00 95.38 91 LEU A CA 1
ATOM 680 C C . LEU A 1 91 ? -1.571 -9.463 -1.902 1.00 95.38 91 LEU A C 1
ATOM 682 O O . LEU A 1 91 ? -0.905 -9.085 -2.866 1.00 95.38 91 LEU A O 1
ATOM 686 N N . VAL A 1 92 ? -2.251 -8.629 -1.122 1.00 94.44 92 VAL A N 1
ATOM 687 C CA . VAL A 1 92 ? -2.103 -7.175 -1.162 1.00 94.44 92 VAL A CA 1
ATOM 688 C C . VAL A 1 92 ? -1.290 -6.763 0.055 1.00 94.44 92 VAL A C 1
ATOM 690 O O . VAL A 1 92 ? -1.752 -6.879 1.183 1.00 94.44 92 VAL A O 1
ATOM 693 N N . LEU A 1 93 ? -0.079 -6.261 -0.166 1.00 94.44 93 LEU A N 1
ATOM 694 C CA . LEU A 1 93 ? 0.783 -5.727 0.885 1.00 94.44 93 LEU A CA 1
ATOM 695 C C . LEU A 1 93 ? 1.003 -4.239 0.637 1.00 94.44 93 LEU A C 1
ATOM 697 O O . LEU A 1 93 ? 1.597 -3.859 -0.371 1.00 94.44 93 LEU A O 1
ATOM 701 N N . THR A 1 94 ? 0.539 -3.389 1.550 1.00 90.88 94 THR A N 1
ATOM 702 C CA . THR A 1 94 ? 0.658 -1.936 1.391 1.00 90.88 94 THR A CA 1
ATOM 703 C C . THR A 1 94 ? 0.838 -1.212 2.720 1.00 90.88 94 THR A C 1
ATOM 705 O O . THR A 1 94 ? 0.475 -1.706 3.784 1.00 90.88 94 THR A O 1
ATOM 708 N N . SER A 1 95 ? 1.419 -0.017 2.660 1.00 90.31 95 SER A N 1
ATOM 709 C CA . SER A 1 95 ? 1.542 0.916 3.778 1.00 90.31 95 SER A CA 1
ATOM 710 C C . SER A 1 95 ? 0.808 2.208 3.419 1.00 90.31 95 SER A C 1
ATOM 712 O O . SER A 1 95 ? 1.392 3.049 2.721 1.00 90.31 95 SER A O 1
ATOM 714 N N . PRO A 1 96 ? -0.459 2.385 3.837 1.00 87.44 96 PRO A N 1
ATOM 715 C CA . PRO A 1 96 ? -1.143 3.660 3.667 1.00 87.44 96 PRO A CA 1
ATOM 716 C C . PRO A 1 96 ? -0.320 4.810 4.282 1.00 87.44 96 PRO A C 1
ATOM 718 O O . PRO A 1 96 ? 0.459 4.575 5.212 1.00 87.44 96 PRO A O 1
ATOM 721 N N . PRO A 1 97 ? -0.461 6.055 3.789 1.00 85.69 97 PRO A N 1
ATOM 722 C CA . PRO A 1 97 ? 0.219 7.211 4.374 1.00 85.69 97 PRO A CA 1
ATOM 723 C C . PRO A 1 97 ? -0.025 7.287 5.882 1.00 85.69 97 PRO A C 1
ATOM 725 O O . PRO A 1 97 ? -1.153 7.115 6.309 1.00 85.69 97 PRO A O 1
ATOM 728 N N . PHE A 1 98 ? 0.983 7.563 6.709 1.00 85.31 98 PHE A N 1
ATOM 729 C CA . PHE A 1 98 ? 0.751 7.646 8.155 1.00 85.31 98 PHE A CA 1
ATOM 730 C C . PHE A 1 98 ? 0.064 8.963 8.556 1.00 85.31 98 PHE A C 1
ATOM 732 O O . PHE A 1 98 ? 0.408 10.012 7.997 1.00 85.31 98 PHE A O 1
ATOM 739 N N . PRO A 1 99 ? -0.842 8.950 9.558 1.00 82.00 99 PRO A N 1
ATOM 740 C CA . PRO A 1 99 ? -1.398 10.174 10.124 1.00 82.00 99 PRO A CA 1
ATOM 741 C C . PRO A 1 99 ? -0.277 11.087 10.625 1.00 82.00 99 PRO A C 1
ATOM 743 O O . PRO A 1 99 ? 0.570 10.680 11.424 1.00 82.00 99 PRO A O 1
ATOM 746 N N . LEU A 1 100 ? -0.247 12.329 10.147 1.00 77.50 100 LEU A N 1
ATOM 747 C CA . LEU A 1 100 ? 0.811 13.266 10.505 1.00 77.50 100 LEU A CA 1
ATOM 748 C C . LEU A 1 100 ? 0.504 13.926 11.848 1.00 77.50 100 LEU A C 1
ATOM 750 O O . LEU A 1 100 ? -0.582 14.455 12.056 1.00 77.50 100 LEU A O 1
ATOM 754 N N . ARG A 1 101 ? 1.493 13.984 12.744 1.00 67.56 101 ARG A N 1
ATOM 755 C CA . ARG A 1 101 ? 1.371 14.750 13.997 1.00 67.56 101 ARG A CA 1
ATOM 756 C C . ARG A 1 101 ? 1.402 16.261 13.761 1.00 67.56 101 ARG A C 1
ATOM 758 O O . ARG A 1 101 ? 0.707 17.006 14.438 1.00 67.56 101 ARG A O 1
ATOM 765 N N . ILE A 1 102 ? 2.237 16.705 12.823 1.00 66.50 102 ILE A N 1
ATOM 766 C CA . ILE A 1 102 ? 2.351 18.109 12.422 1.00 66.50 102 ILE A CA 1
ATOM 767 C C . ILE A 1 102 ? 1.667 1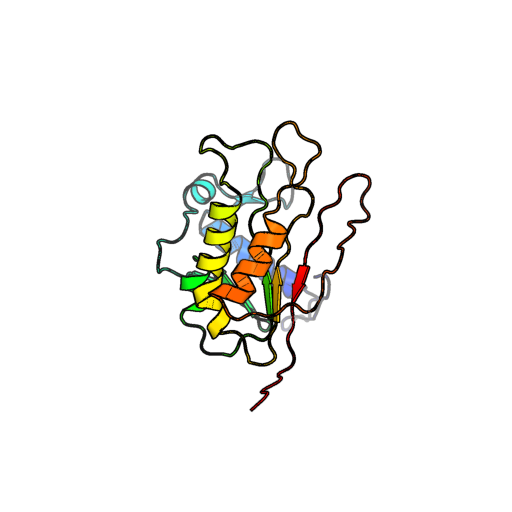8.236 11.071 1.00 66.50 102 ILE A C 1
ATOM 769 O O . ILE A 1 102 ? 2.085 17.587 10.108 1.00 66.50 102 ILE A O 1
ATOM 773 N N . SER A 1 103 ? 0.618 19.050 11.017 1.00 67.19 103 SER A N 1
ATOM 774 C CA . SER A 1 103 ? -0.115 19.293 9.785 1.00 67.19 103 SER A CA 1
ATOM 775 C C . SER A 1 103 ? 0.779 19.932 8.733 1.00 67.19 103 SER A C 1
ATOM 777 O O . SER A 1 103 ? 1.652 20.758 9.011 1.00 67.19 103 SER A O 1
ATOM 779 N N . ARG A 1 104 ? 0.567 19.519 7.486 1.00 68.88 104 ARG A N 1
ATOM 780 C CA . ARG A 1 104 ? 1.116 20.221 6.326 1.00 68.88 104 ARG A CA 1
ATOM 781 C C . ARG A 1 104 ? 0.259 21.465 6.062 1.00 68.88 104 ARG A C 1
ATOM 783 O O . ARG A 1 104 ? -0.775 21.665 6.693 1.00 68.88 104 ARG A O 1
ATOM 790 N N . ALA A 1 105 ? 0.664 22.291 5.098 1.00 56.25 105 ALA A N 1
ATOM 791 C CA . ALA A 1 105 ? -0.038 23.535 4.755 1.00 56.25 105 ALA A CA 1
ATOM 792 C C . ALA A 1 105 ? -1.534 23.352 4.405 1.00 56.25 105 ALA A C 1
ATOM 794 O O . ALA A 1 105 ? -2.303 24.298 4.504 1.00 56.25 105 ALA A O 1
ATOM 795 N N . TYR A 1 106 ? -1.945 22.140 4.025 1.00 62.00 106 TYR A N 1
ATOM 796 C CA . TYR A 1 106 ? -3.319 21.760 3.681 1.00 62.00 106 TYR A CA 1
ATOM 797 C C . TYR A 1 106 ? -4.107 21.126 4.847 1.00 62.00 106 TYR A C 1
ATOM 799 O O . TYR A 1 106 ? -5.172 20.559 4.629 1.00 62.00 106 TYR A O 1
ATOM 807 N N . GLY A 1 107 ? -3.606 21.215 6.083 1.00 70.50 107 GLY A N 1
ATOM 808 C CA . GLY A 1 107 ? -4.255 20.644 7.265 1.00 70.50 107 GLY A CA 1
ATOM 809 C C . GLY A 1 107 ? -3.936 19.164 7.492 1.00 70.50 107 GLY A C 1
ATOM 810 O O . GLY A 1 107 ? -3.092 18.578 6.809 1.00 70.50 107 GLY A O 1
ATOM 811 N N . ASN A 1 108 ? -4.582 18.582 8.505 1.00 78.62 108 ASN A N 1
ATOM 812 C CA . ASN A 1 108 ? -4.486 17.165 8.850 1.00 78.62 108 ASN A CA 1
ATOM 813 C C . ASN A 1 108 ? -5.873 16.521 8.792 1.00 78.62 108 ASN A C 1
ATOM 815 O O . ASN A 1 108 ? -6.796 17.088 9.378 1.00 78.62 108 ASN A O 1
ATOM 819 N N . PRO A 1 109 ? -6.015 15.345 8.159 1.00 83.38 109 PRO A N 1
ATOM 820 C CA . PRO A 1 109 ? -7.266 14.608 8.197 1.00 83.38 109 PRO A CA 1
ATOM 821 C C . PRO A 1 109 ? -7.567 14.139 9.623 1.00 83.38 109 PRO A C 1
ATOM 823 O O . PRO A 1 109 ? -6.675 13.750 10.385 1.00 83.38 109 PRO A O 1
ATOM 826 N N . THR A 1 110 ? -8.844 14.153 9.975 1.00 87.69 110 THR A N 1
ATOM 827 C CA . THR A 1 110 ? -9.380 13.499 11.165 1.00 87.69 110 THR A CA 1
ATOM 828 C C . THR A 1 110 ? -9.228 11.980 11.060 1.00 87.69 110 THR A C 1
ATOM 830 O O . THR A 1 110 ? -9.036 11.416 9.983 1.00 87.69 110 THR A O 1
ATOM 833 N N . ALA A 1 111 ? -9.370 11.282 12.191 1.00 87.56 111 ALA A N 1
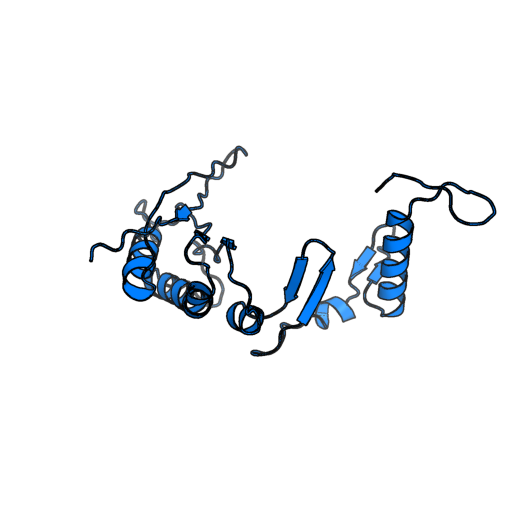ATOM 834 C CA . ALA A 1 111 ? -9.354 9.820 12.197 1.00 87.56 111 ALA A CA 1
ATOM 835 C C . ALA A 1 111 ? -10.431 9.218 11.274 1.00 87.56 111 ALA A C 1
ATOM 837 O O . ALA A 1 111 ? -10.164 8.210 10.632 1.00 87.56 111 ALA A O 1
ATOM 838 N N . SER A 1 112 ? -11.619 9.832 11.183 1.00 91.00 112 SER A N 1
ATOM 839 C CA . SER A 1 112 ? -12.690 9.347 10.300 1.00 91.00 112 SER A CA 1
ATOM 840 C C . SER A 1 112 ? -12.333 9.532 8.831 1.00 91.00 112 SER A C 1
ATOM 842 O O . SER A 1 112 ? -12.395 8.571 8.080 1.00 91.00 112 SER A O 1
ATOM 844 N N . GLU A 1 113 ? -11.877 10.725 8.437 1.00 92.06 113 GLU A N 1
ATOM 845 C CA . GLU A 1 113 ? -11.476 10.997 7.048 1.00 92.06 113 GLU A CA 1
ATOM 846 C C . GLU A 1 113 ? -10.336 10.077 6.600 1.00 92.06 113 GLU A C 1
ATOM 848 O O . GLU A 1 113 ? -10.287 9.644 5.452 1.00 92.06 113 GLU A O 1
ATOM 853 N N . PHE A 1 114 ? -9.431 9.737 7.518 1.00 91.44 114 PHE A N 1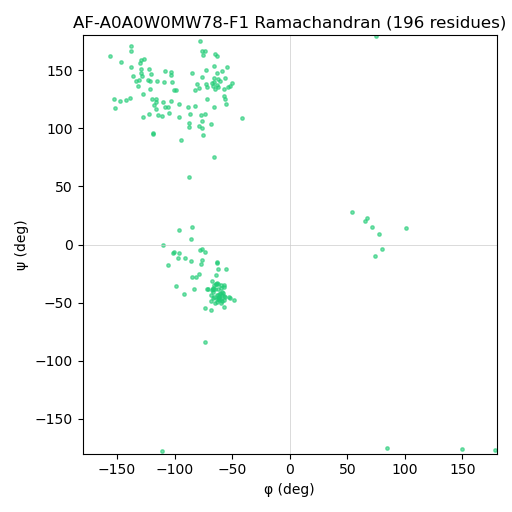
ATOM 854 C CA . PHE A 1 114 ? -8.354 8.794 7.253 1.00 91.44 114 PHE A CA 1
ATOM 855 C C . PHE A 1 114 ? -8.863 7.356 7.048 1.00 91.44 114 PHE A C 1
ATOM 857 O O . PHE A 1 114 ? -8.428 6.673 6.120 1.00 91.44 114 PHE A O 1
ATOM 864 N N . VAL A 1 115 ? -9.805 6.906 7.883 1.00 93.44 115 VAL A N 1
ATOM 865 C CA . VAL A 1 115 ? -10.481 5.605 7.729 1.00 93.44 115 VAL A CA 1
ATOM 866 C C . VAL A 1 115 ? -11.247 5.549 6.407 1.00 93.44 115 VAL A C 1
ATOM 868 O O . VAL A 1 115 ? -11.143 4.562 5.678 1.00 93.44 115 VAL A O 1
ATOM 871 N N . ASP A 1 116 ? -11.978 6.613 6.079 1.00 95.25 116 ASP A N 1
ATOM 872 C CA . ASP A 1 116 ? -12.759 6.718 4.849 1.00 95.25 116 ASP A CA 1
ATOM 873 C C . ASP A 1 116 ? -11.849 6.671 3.620 1.00 95.25 116 ASP A C 1
ATOM 875 O O . ASP A 1 116 ? -12.120 5.911 2.693 1.00 95.25 116 ASP A O 1
ATOM 879 N N . PHE A 1 117 ? -10.722 7.387 3.647 1.00 93.00 117 PHE A N 1
ATOM 880 C CA . PHE A 1 117 ? -9.705 7.318 2.600 1.00 93.00 117 PHE A CA 1
ATOM 881 C C . PHE A 1 117 ? -9.174 5.890 2.396 1.00 93.00 117 PHE A C 1
ATOM 883 O O . PHE A 1 117 ? -9.111 5.415 1.262 1.00 93.00 117 PHE A O 1
ATOM 890 N N . ILE A 1 118 ? -8.814 5.183 3.475 1.00 93.12 118 ILE A N 1
ATOM 891 C CA . ILE A 1 118 ? -8.334 3.794 3.379 1.00 93.12 118 ILE A CA 1
ATOM 892 C C . ILE A 1 118 ? -9.402 2.898 2.748 1.00 93.12 118 ILE A C 1
ATOM 894 O O . ILE A 1 118 ? -9.091 2.138 1.829 1.00 93.12 118 ILE A O 1
ATOM 898 N N . CYS A 1 119 ? -10.650 3.002 3.208 1.00 94.94 119 CYS A N 1
ATOM 899 C CA . CYS A 1 119 ? -11.748 2.199 2.675 1.00 94.94 119 CYS A CA 1
ATOM 900 C C . CYS A 1 119 ? -11.979 2.489 1.188 1.00 94.94 119 CYS A C 1
ATOM 902 O O . CYS A 1 119 ? -12.061 1.547 0.413 1.00 94.94 119 CYS A O 1
ATOM 904 N N . GLN A 1 120 ? -11.990 3.759 0.771 1.00 94.00 120 GLN A N 1
ATOM 905 C CA . GLN A 1 120 ? -12.164 4.154 -0.636 1.00 94.00 120 GLN A CA 1
ATOM 906 C C . GLN A 1 120 ? -11.074 3.586 -1.551 1.00 94.00 120 GLN A C 1
ATOM 908 O O . GLN A 1 120 ? -11.344 3.203 -2.687 1.00 94.00 120 GLN A O 1
ATOM 913 N N . VAL A 1 121 ? -9.828 3.525 -1.073 1.00 91.56 121 VAL A N 1
ATOM 914 C CA . VAL A 1 121 ? -8.723 2.945 -1.849 1.00 91.56 121 VAL A CA 1
ATOM 915 C C . VAL A 1 121 ? -8.854 1.426 -1.956 1.00 91.56 121 VAL A C 1
ATOM 917 O O . VAL A 1 121 ? -8.533 0.864 -3.002 1.00 91.56 121 VAL A O 1
ATOM 920 N N . LEU A 1 122 ? -9.291 0.758 -0.887 1.00 93.38 122 LEU A N 1
ATOM 921 C CA . LEU A 1 122 ? -9.355 -0.704 -0.810 1.00 93.38 122 LEU A CA 1
ATOM 922 C C . LEU A 1 122 ? -10.634 -1.298 -1.398 1.00 93.38 122 LEU A C 1
ATOM 924 O O . LEU A 1 122 ? -10.589 -2.423 -1.885 1.00 93.38 122 LEU A O 1
ATOM 928 N N . GLU A 1 123 ? -11.743 -0.567 -1.390 1.00 93.50 123 GLU A N 1
ATOM 929 C CA . GLU A 1 123 ? -13.041 -0.996 -1.916 1.00 93.50 123 GLU A CA 1
ATOM 930 C C . GLU A 1 123 ? -12.963 -1.605 -3.330 1.00 93.50 123 GLU A C 1
ATOM 932 O O . GLU A 1 123 ? -13.463 -2.713 -3.512 1.00 93.50 123 GLU A O 1
ATOM 937 N N . PRO A 1 124 ? -12.277 -1.003 -4.324 1.00 91.56 124 PRO A N 1
ATOM 938 C CA . PRO A 1 124 ? -12.127 -1.626 -5.644 1.00 91.56 124 PRO A CA 1
ATOM 939 C C . PRO A 1 124 ? -11.095 -2.768 -5.692 1.00 91.56 124 PRO A C 1
ATOM 941 O O . PRO A 1 124 ? -11.028 -3.496 -6.684 1.00 91.56 124 PRO A O 1
ATOM 944 N N . ILE A 1 125 ? -10.261 -2.918 -4.659 1.00 92.44 125 ILE A N 1
ATOM 945 C CA . ILE A 1 125 ? -9.175 -3.908 -4.593 1.00 92.44 125 ILE A CA 1
ATOM 946 C C . ILE A 1 125 ? -9.664 -5.204 -3.949 1.00 92.44 125 ILE A C 1
ATOM 948 O O . ILE A 1 125 ? -9.351 -6.279 -4.455 1.00 92.44 125 ILE A O 1
ATOM 952 N N . VAL A 1 126 ? -10.439 -5.115 -2.865 1.00 93.56 126 VAL A N 1
ATOM 953 C CA . VAL A 1 126 ? -10.920 -6.271 -2.090 1.00 93.56 126 VAL A CA 1
ATOM 954 C C . VAL A 1 126 ? -11.629 -7.316 -2.965 1.00 93.56 126 VAL A C 1
ATOM 956 O O . VAL A 1 126 ? -11.263 -8.484 -2.862 1.00 93.56 126 VAL A O 1
ATOM 959 N N . PRO A 1 127 ? -12.530 -6.955 -3.902 1.00 92.31 127 PRO A N 1
ATOM 960 C CA . PRO A 1 127 ? -13.179 -7.931 -4.784 1.00 92.31 127 PRO A CA 1
ATOM 961 C C . PRO A 1 127 ? -12.232 -8.682 -5.733 1.00 92.31 127 PRO A C 1
ATOM 963 O O . PRO A 1 127 ? -12.633 -9.682 -6.322 1.00 92.31 127 PRO A O 1
ATOM 966 N N . LYS A 1 128 ? -11.000 -8.194 -5.931 1.00 93.06 128 LYS A N 1
ATOM 967 C CA . LYS A 1 128 ? -9.973 -8.833 -6.773 1.00 93.06 128 LYS A CA 1
ATOM 968 C C . LYS A 1 128 ? -9.077 -9.786 -5.980 1.00 93.06 128 LYS A C 1
ATOM 970 O O . LYS A 1 128 ? -8.297 -10.524 -6.583 1.00 93.06 128 LYS A O 1
ATOM 975 N N . ILE A 1 129 ? -9.153 -9.760 -4.649 1.00 93.94 129 ILE A N 1
ATOM 976 C CA . ILE A 1 129 ? -8.415 -10.681 -3.786 1.00 93.94 129 ILE A CA 1
ATOM 977 C C . ILE A 1 129 ? -9.055 -12.066 -3.906 1.00 93.94 129 ILE A C 1
ATOM 979 O O . ILE A 1 129 ? -10.278 -12.203 -3.937 1.00 93.94 129 ILE A O 1
ATOM 983 N N . SER A 1 130 ? -8.222 -13.096 -4.040 1.00 94.75 130 SER A N 1
ATOM 984 C CA . SER A 1 130 ? -8.681 -14.482 -4.110 1.00 94.75 130 SER A CA 1
ATOM 985 C C . SER A 1 130 ? -9.380 -14.887 -2.802 1.00 94.75 130 SER A C 1
ATOM 987 O O . SER A 1 130 ? -9.184 -14.269 -1.758 1.00 94.75 130 SER A O 1
ATOM 989 N N . ALA A 1 131 ? -10.161 -15.970 -2.824 1.00 91.00 131 ALA A N 1
ATOM 990 C CA . ALA A 1 131 ? -10.812 -16.478 -1.612 1.00 91.00 131 ALA A CA 1
ATOM 991 C C . ALA A 1 131 ? -9.818 -16.931 -0.519 1.00 91.00 131 ALA A C 1
ATOM 993 O O . ALA A 1 131 ? -10.199 -17.024 0.644 1.00 91.00 131 ALA A O 1
ATOM 994 N N . THR A 1 132 ? -8.568 -17.230 -0.890 1.00 90.81 132 THR A N 1
ATOM 995 C CA . THR A 1 132 ? -7.472 -17.592 0.027 1.00 90.81 132 THR A CA 1
ATOM 996 C C . THR A 1 132 ? -6.510 -16.432 0.281 1.00 90.81 132 THR A C 1
ATOM 998 O O . THR A 1 132 ? -5.623 -16.528 1.132 1.00 90.81 132 THR A O 1
ATOM 1001 N N . GLY A 1 133 ? -6.693 -15.329 -0.444 1.00 92.44 133 GLY A N 1
ATOM 1002 C CA . GLY A 1 133 ? -5.781 -14.210 -0.461 1.00 92.44 133 GLY A CA 1
ATOM 1003 C C . GLY A 1 133 ? -5.875 -13.355 0.795 1.00 92.44 133 GLY A C 1
ATOM 1004 O O . GLY A 1 133 ? -6.820 -13.433 1.578 1.00 92.44 133 GLY A O 1
ATOM 1005 N N . SER A 1 134 ? -4.852 -12.535 1.016 1.00 93.31 134 SER A N 1
ATOM 1006 C CA . SER A 1 134 ? -4.728 -11.728 2.234 1.00 93.31 134 SER A CA 1
ATOM 1007 C C . SER A 1 134 ? -4.462 -10.256 1.935 1.00 93.31 134 SER A C 1
ATOM 1009 O O . SER A 1 134 ? -3.779 -9.905 0.969 1.00 93.31 134 SER A O 1
ATOM 1011 N N . LEU A 1 135 ? -4.969 -9.388 2.811 1.00 95.69 135 LEU A N 1
ATOM 1012 C CA . LEU A 1 135 ? -4.676 -7.958 2.821 1.00 95.69 135 LEU A CA 1
ATOM 1013 C C . LEU A 1 135 ? -3.817 -7.623 4.044 1.00 95.69 135 LEU A C 1
ATOM 1015 O O . LEU A 1 135 ? -4.210 -7.831 5.191 1.00 95.69 135 LEU A O 1
ATOM 1019 N N . VAL A 1 136 ? -2.651 -7.039 3.792 1.00 94.25 136 VAL A N 1
ATOM 1020 C CA . VAL A 1 136 ? -1.691 -6.621 4.811 1.00 94.25 136 VAL A CA 1
ATOM 1021 C C . VAL A 1 136 ? -1.503 -5.114 4.755 1.00 94.25 136 VAL A C 1
ATOM 1023 O O . VAL A 1 136 ? -1.048 -4.566 3.746 1.00 94.25 136 VAL A O 1
ATOM 1026 N N . LEU A 1 137 ? -1.816 -4.453 5.871 1.00 93.19 137 LEU A N 1
ATOM 1027 C CA . LEU A 1 137 ? -1.736 -3.006 6.022 1.00 93.19 137 LEU A CA 1
ATOM 1028 C C . LEU A 1 137 ? -0.672 -2.636 7.050 1.00 93.19 137 LEU A C 1
ATOM 1030 O O . LEU A 1 137 ? -0.830 -2.816 8.258 1.00 93.19 137 LEU A O 1
ATOM 1034 N N . ASN A 1 138 ? 0.408 -2.025 6.581 1.00 91.12 138 ASN A N 1
ATOM 1035 C CA . ASN A 1 138 ? 1.371 -1.396 7.465 1.00 91.12 138 ASN A CA 1
ATOM 1036 C C . ASN A 1 138 ? 0.859 -0.035 7.938 1.00 91.12 138 ASN A C 1
ATOM 1038 O O . ASN A 1 138 ? 0.919 0.949 7.205 1.00 91.12 138 ASN A O 1
ATOM 1042 N N . MET A 1 139 ? 0.356 -0.009 9.170 1.00 87.88 139 MET A N 1
ATOM 1043 C CA . MET A 1 139 ? -0.132 1.184 9.854 1.00 87.88 139 MET A CA 1
ATOM 1044 C C . MET A 1 139 ? 0.804 1.560 11.013 1.00 87.88 139 MET A C 1
ATOM 1046 O O . MET A 1 139 ? 1.854 0.956 11.179 1.00 87.88 139 MET A O 1
ATOM 1050 N N . THR A 1 140 ? 0.497 2.602 11.785 1.00 83.81 140 THR A N 1
ATOM 1051 C CA . THR A 1 140 ? 1.328 2.986 12.939 1.00 83.81 140 THR A CA 1
ATOM 1052 C C . THR A 1 140 ? 0.505 3.123 14.209 1.00 83.81 140 THR A C 1
ATOM 1054 O O . THR A 1 140 ? -0.479 3.852 14.255 1.00 83.81 140 THR A O 1
ATOM 1057 N N . ASN A 1 141 ? 0.933 2.476 15.289 1.00 82.44 141 ASN A N 1
ATOM 1058 C CA . ASN A 1 141 ? 0.349 2.721 16.611 1.00 82.44 141 ASN A CA 1
ATOM 1059 C C . ASN A 1 141 ? 0.868 4.022 17.259 1.00 82.44 141 ASN A C 1
ATOM 1061 O O . ASN A 1 141 ? 0.419 4.426 18.330 1.00 82.44 141 ASN A O 1
ATOM 1065 N N . ASP A 1 142 ? 1.826 4.692 16.615 1.00 82.31 142 ASP A N 1
ATOM 1066 C CA . ASP A 1 142 ? 2.426 5.938 17.089 1.00 82.31 142 ASP A CA 1
ATOM 1067 C C . ASP A 1 142 ? 1.623 7.159 16.606 1.00 82.31 142 ASP A C 1
ATOM 1069 O O . ASP A 1 142 ? 2.110 8.019 15.874 1.00 82.31 142 ASP A O 1
ATOM 1073 N N . SER A 1 143 ? 0.337 7.198 16.965 1.00 83.88 143 SER A N 1
ATOM 1074 C CA . SER A 1 143 ? -0.566 8.314 16.670 1.00 83.88 143 SER A CA 1
ATOM 1075 C C . SER A 1 143 ? -1.240 8.779 17.955 1.00 83.88 143 SER A C 1
ATOM 1077 O O . SER A 1 143 ? -2.075 8.080 18.530 1.00 83.88 143 SER A O 1
ATOM 1079 N N . PHE A 1 144 ? -0.861 9.969 18.413 1.00 86.06 144 PHE A N 1
ATOM 1080 C CA . PHE A 1 144 ? -1.367 10.579 19.639 1.00 86.06 144 PHE A CA 1
ATOM 1081 C C . PHE A 1 144 ? -2.295 11.748 19.333 1.00 86.06 144 PHE A C 1
ATOM 1083 O O . PHE A 1 144 ? -2.136 12.447 18.331 1.00 86.06 144 PHE A O 1
ATOM 1090 N N . LEU A 1 145 ? -3.255 11.962 20.226 1.00 86.12 145 LEU A N 1
ATOM 1091 C CA . LEU A 1 145 ? -4.105 13.141 20.221 1.00 86.12 145 LEU A CA 1
ATOM 1092 C C . LEU A 1 145 ? -3.252 14.393 20.463 1.00 86.12 145 LEU A C 1
ATOM 1094 O O . LEU A 1 145 ? -2.239 14.356 21.166 1.00 86.12 145 LEU A O 1
ATOM 1098 N N . GLU A 1 146 ? -3.659 15.517 19.874 1.00 84.38 146 GLU A N 1
ATOM 1099 C CA . GLU A 1 146 ? -2.902 16.760 19.998 1.00 84.38 146 GLU A CA 1
ATOM 1100 C C . GLU A 1 146 ? -2.726 17.139 21.477 1.00 84.38 146 GLU A C 1
ATOM 1102 O O . GLU A 1 146 ? -3.693 17.195 22.237 1.00 84.38 146 GLU A O 1
ATOM 1107 N N . LYS A 1 147 ? -1.470 17.395 21.877 1.00 84.56 147 LYS A N 1
ATOM 1108 C CA . LYS A 1 147 ? -1.088 17.816 23.239 1.00 84.56 147 LYS A CA 1
ATOM 1109 C C . LYS A 1 147 ? -1.598 16.877 24.342 1.00 84.56 147 LYS A C 1
ATOM 1111 O O . LYS A 1 147 ? -1.798 17.307 25.475 1.00 84.56 147 LYS A O 1
ATOM 1116 N N . SER A 1 148 ? -1.783 15.597 24.032 1.00 86.56 148 SER A N 1
ATOM 1117 C CA . SER A 1 148 ? -2.304 14.606 24.968 1.00 86.56 148 SER A CA 1
ATOM 1118 C C . SER A 1 148 ? -1.504 13.304 24.890 1.00 86.56 148 SER A C 1
ATOM 1120 O O . SER A 1 148 ? -1.073 12.909 23.808 1.00 86.56 148 SER A O 1
ATOM 1122 N N . PRO A 1 149 ? -1.311 12.598 26.019 1.00 89.44 149 PRO A N 1
ATOM 1123 C CA . PRO A 1 149 ? -0.762 11.244 26.011 1.00 89.44 149 PRO A CA 1
ATOM 1124 C C . PRO A 1 149 ? -1.773 10.199 25.502 1.00 89.44 149 PRO A C 1
ATOM 1126 O O . PRO A 1 149 ? -1.424 9.028 25.355 1.00 89.44 149 PRO A O 1
ATOM 1129 N N . GLY A 1 150 ? -3.028 10.593 25.253 1.00 90.19 150 GLY A N 1
ATOM 1130 C CA . GLY A 1 150 ? -4.049 9.725 24.675 1.00 90.19 150 GLY A CA 1
ATOM 1131 C C . GLY A 1 150 ? -3.729 9.362 23.225 1.00 90.19 150 GLY A C 1
ATOM 1132 O O . GLY A 1 150 ? -3.295 10.209 22.446 1.00 90.19 150 GLY A O 1
ATOM 1133 N N . ARG A 1 151 ? -3.957 8.101 22.852 1.00 89.19 151 ARG A N 1
ATOM 1134 C CA . ARG A 1 151 ? -3.778 7.627 21.474 1.00 89.19 151 ARG A CA 1
ATOM 1135 C C . ARG A 1 151 ? -5.019 7.887 20.630 1.00 89.19 151 ARG A C 1
ATOM 1137 O O . ARG A 1 151 ? -6.144 7.853 21.125 1.00 89.19 151 ARG A O 1
ATOM 1144 N N . SER A 1 152 ? -4.796 8.136 19.348 1.00 88.81 152 SER A N 1
ATOM 1145 C CA . SER A 1 152 ? -5.857 8.156 18.351 1.00 88.81 152 SER A CA 1
ATOM 1146 C C . SER A 1 152 ? -6.436 6.752 18.191 1.00 88.81 152 SER A C 1
ATOM 1148 O O . SER A 1 152 ? -5.689 5.787 18.079 1.00 88.81 152 SER A O 1
ATOM 1150 N N . THR A 1 153 ? -7.763 6.652 18.121 1.00 91.69 153 THR A N 1
ATOM 1151 C CA . THR A 1 153 ? -8.480 5.380 17.906 1.00 91.69 153 THR A CA 1
ATOM 1152 C C . THR A 1 153 ? -8.602 5.010 16.425 1.00 91.69 153 THR A C 1
ATOM 1154 O O . THR A 1 153 ? -9.449 4.206 16.039 1.00 91.69 153 THR A O 1
ATOM 1157 N N . TYR A 1 154 ? -7.824 5.653 15.547 1.00 91.06 154 TYR A N 1
ATOM 1158 C CA . TYR A 1 154 ? -7.961 5.471 14.103 1.00 91.06 154 TYR A CA 1
ATOM 1159 C C . TYR A 1 154 ? -7.670 4.028 13.666 1.00 91.06 154 TYR A C 1
ATOM 1161 O O . TYR A 1 154 ? -8.307 3.555 12.731 1.00 91.06 154 TYR A O 1
ATOM 1169 N N . LEU A 1 155 ? -6.755 3.318 14.341 1.00 91.69 155 LEU A N 1
ATOM 1170 C CA . LEU A 1 155 ? -6.441 1.919 14.038 1.00 91.69 155 LEU A CA 1
ATOM 1171 C C . LEU A 1 155 ? -7.643 1.019 14.307 1.00 91.69 155 LEU A C 1
ATOM 1173 O O . LEU A 1 155 ? -8.039 0.242 13.441 1.00 91.69 155 LEU A O 1
ATOM 1177 N N . GLU A 1 156 ? -8.239 1.150 15.490 1.00 93.38 156 GLU A N 1
ATOM 1178 C CA . GLU A 1 156 ? -9.419 0.393 15.901 1.00 93.38 156 GLU A CA 1
ATOM 1179 C C . GLU A 1 156 ? -10.600 0.707 14.981 1.00 93.38 156 GLU A C 1
ATOM 1181 O O . GLU A 1 156 ? -11.278 -0.202 14.512 1.00 93.38 156 GLU A O 1
ATOM 1186 N N . ARG A 1 157 ? -10.796 1.986 14.645 1.00 94.88 157 ARG A N 1
ATOM 1187 C CA . ARG A 1 157 ? -11.835 2.421 13.700 1.00 94.88 157 ARG A CA 1
ATOM 1188 C C . ARG A 1 157 ? -11.607 1.897 12.287 1.00 94.88 157 ARG A C 1
ATOM 1190 O O . ARG A 1 157 ? -12.574 1.544 11.628 1.00 94.88 157 ARG A O 1
ATOM 1197 N N . THR A 1 158 ? -10.356 1.847 11.825 1.00 94.25 158 THR A N 1
ATOM 1198 C CA . THR A 1 158 ? -10.018 1.294 10.504 1.00 94.25 158 THR A CA 1
ATOM 1199 C C . THR A 1 158 ? -10.388 -0.176 10.464 1.00 94.25 158 THR A C 1
ATOM 1201 O O . THR A 1 158 ? -11.047 -0.608 9.533 1.00 94.25 158 THR A O 1
ATOM 1204 N N . ILE A 1 159 ? -10.018 -0.928 11.498 1.00 94.62 159 ILE A N 1
ATOM 1205 C CA . ILE A 1 159 ? -10.330 -2.352 11.613 1.00 94.62 159 ILE A CA 1
ATOM 1206 C C . ILE A 1 159 ? -11.837 -2.597 11.542 1.00 94.62 159 ILE A C 1
ATOM 1208 O O . ILE A 1 159 ? -12.276 -3.330 10.663 1.00 94.62 159 ILE A O 1
ATOM 1212 N N . ILE A 1 160 ? -12.611 -1.916 12.389 1.00 96.44 160 ILE A N 1
ATOM 1213 C CA . ILE A 1 160 ? -14.074 -2.044 12.404 1.00 96.44 160 ILE A CA 1
ATOM 1214 C C . ILE A 1 160 ? -14.660 -1.676 11.033 1.00 96.44 160 ILE A C 1
ATOM 1216 O O . ILE A 1 160 ? -15.499 -2.390 10.505 1.00 96.44 160 ILE A O 1
ATOM 1220 N N . ALA A 1 161 ? -14.180 -0.599 10.402 1.00 96.88 161 ALA A N 1
ATOM 1221 C CA . ALA A 1 161 ? -14.668 -0.192 9.086 1.00 96.88 161 ALA A CA 1
ATOM 1222 C C . ALA A 1 161 ? -14.333 -1.197 7.972 1.00 96.88 161 ALA A C 1
ATOM 1224 O O . ALA A 1 161 ? -15.130 -1.360 7.053 1.00 96.88 161 ALA A O 1
ATOM 1225 N N . LEU A 1 162 ? -13.179 -1.868 8.030 1.00 96.12 162 LEU A N 1
ATOM 1226 C CA . LEU A 1 162 ? -12.827 -2.915 7.067 1.00 96.12 162 LEU A CA 1
ATOM 1227 C C . LEU A 1 162 ? -13.746 -4.138 7.202 1.00 96.12 162 LEU A C 1
ATOM 1229 O O . LEU A 1 162 ? -14.120 -4.717 6.184 1.00 96.12 162 LEU A O 1
ATOM 1233 N N . GLU A 1 163 ? -14.137 -4.499 8.426 1.00 96.19 163 GLU A N 1
ATOM 1234 C CA . GLU A 1 163 ? -15.121 -5.561 8.674 1.00 96.19 163 GLU A CA 1
ATOM 1235 C C . GLU A 1 163 ? -16.518 -5.134 8.200 1.00 96.19 163 GLU A C 1
ATOM 1237 O O . GLU A 1 163 ? -17.098 -5.772 7.322 1.00 96.19 163 GLU A O 1
ATOM 1242 N N . ASP A 1 164 ? -17.019 -4.002 8.699 1.00 97.56 164 ASP A N 1
ATOM 1243 C CA . ASP A 1 164 ? -18.391 -3.542 8.461 1.00 97.56 164 ASP A CA 1
ATOM 1244 C C . ASP A 1 164 ? -18.657 -3.161 6.998 1.00 97.56 164 ASP A C 1
ATOM 1246 O O . ASP A 1 164 ? -19.754 -3.380 6.485 1.00 97.56 164 ASP A O 1
ATOM 1250 N N . ARG A 1 165 ? -17.680 -2.536 6.324 1.00 97.12 165 ARG A N 1
ATOM 1251 C CA . ARG A 1 165 ? -17.877 -1.961 4.980 1.00 97.12 165 ARG A CA 1
ATOM 1252 C C . ARG A 1 165 ? -17.375 -2.864 3.867 1.00 97.12 165 ARG A C 1
ATOM 1254 O O . ARG A 1 165 ? -17.965 -2.863 2.792 1.00 97.12 165 ARG A O 1
ATOM 1261 N N . LEU A 1 166 ? -16.275 -3.583 4.097 1.00 95.50 166 LEU A N 1
ATOM 1262 C CA . LEU A 1 166 ? -15.619 -4.393 3.064 1.00 95.50 166 LEU A CA 1
ATOM 1263 C C . LEU A 1 166 ? -15.758 -5.901 3.309 1.00 95.50 166 LEU A C 1
ATOM 1265 O O . LEU A 1 166 ? -15.267 -6.683 2.499 1.00 95.50 166 LEU A O 1
ATOM 1269 N N . GLY A 1 167 ? -16.418 -6.317 4.397 1.00 95.38 167 GLY A N 1
ATOM 1270 C CA . GLY A 1 167 ? -16.649 -7.729 4.713 1.00 95.38 167 GLY A CA 1
ATOM 1271 C C . GLY A 1 167 ? -15.367 -8.508 5.000 1.00 95.38 167 GLY A C 1
ATOM 1272 O O . GLY A 1 167 ? -15.348 -9.730 4.863 1.00 95.38 167 GLY A O 1
ATOM 1273 N N . LEU A 1 168 ? -14.281 -7.811 5.344 1.00 94.81 168 LEU A N 1
ATOM 1274 C CA . LEU A 1 168 ? -13.021 -8.444 5.715 1.00 94.81 168 LEU A CA 1
ATOM 1275 C C . LEU A 1 168 ? -13.114 -9.006 7.133 1.00 94.81 168 LEU A C 1
ATOM 1277 O O . LEU A 1 168 ? -14.024 -8.690 7.894 1.00 94.81 168 LEU A O 1
ATOM 1281 N N . THR A 1 169 ? -12.160 -9.851 7.507 1.00 93.62 169 THR A N 1
ATOM 1282 C CA . THR A 1 169 ? -12.089 -10.364 8.873 1.00 93.62 169 THR A CA 1
ATOM 1283 C C . THR A 1 169 ? -10.663 -10.379 9.380 1.00 93.62 169 THR A C 1
ATOM 1285 O O . THR A 1 169 ? -9.682 -10.429 8.637 1.00 93.62 169 THR A O 1
ATOM 1288 N N . LEU A 1 170 ? -10.592 -10.278 10.693 1.00 94.06 170 LEU A N 1
ATOM 1289 C CA . LEU A 1 170 ? -9.426 -10.027 11.490 1.00 94.06 170 LEU A CA 1
ATOM 1290 C C . LEU A 1 170 ? -8.663 -11.318 11.877 1.00 94.06 170 LEU A C 1
ATOM 1292 O O . LEU A 1 170 ? -9.061 -11.994 12.817 1.00 94.06 170 LEU A O 1
ATOM 1296 N N . MET A 1 171 ? -7.548 -11.656 11.208 1.00 88.94 171 MET A N 1
ATOM 1297 C CA . MET A 1 171 ? -6.566 -12.672 11.688 1.00 88.94 171 MET A CA 1
ATOM 1298 C C . MET A 1 171 ? -5.644 -12.274 12.865 1.00 88.94 171 MET A C 1
ATOM 1300 O O . MET A 1 171 ? -5.941 -12.656 13.988 1.00 88.94 171 MET A O 1
ATOM 1304 N N . ASP A 1 172 ? -4.507 -11.576 12.653 1.00 89.50 172 ASP A N 1
ATOM 1305 C CA . ASP A 1 172 ? -3.601 -11.154 13.734 1.00 89.50 172 ASP A CA 1
ATOM 1306 C C . ASP A 1 172 ? -3.011 -9.711 13.648 1.00 89.50 172 ASP A C 1
ATOM 1308 O O . ASP A 1 172 ? -3.028 -9.013 12.637 1.00 89.50 172 ASP A O 1
ATOM 1312 N N . ARG A 1 173 ? -2.425 -9.214 14.740 1.00 87.25 173 ARG A N 1
ATOM 1313 C CA . ARG A 1 173 ? -1.611 -7.986 14.754 1.00 87.25 173 ARG A CA 1
ATOM 1314 C C . ARG A 1 173 ? -0.156 -8.348 15.000 1.00 87.25 173 ARG A C 1
ATOM 1316 O O . ARG A 1 173 ? 0.218 -8.691 16.117 1.00 87.25 173 ARG A O 1
ATOM 1323 N N . VAL A 1 174 ? 0.689 -8.175 13.986 1.00 82.56 174 VAL A N 1
ATOM 1324 C CA . VAL A 1 174 ? 2.118 -8.488 14.103 1.00 82.56 174 VAL A CA 1
ATOM 1325 C C . VAL A 1 174 ? 2.924 -7.231 14.447 1.00 82.56 174 VAL A C 1
ATOM 1327 O O . VAL A 1 174 ? 3.086 -6.359 13.594 1.00 82.56 174 VAL A O 1
ATOM 1330 N N . PRO A 1 175 ? 3.475 -7.103 15.669 1.00 79.12 175 PRO A N 1
ATOM 1331 C CA . PRO A 1 175 ? 4.337 -5.979 15.997 1.00 79.12 175 PRO A CA 1
ATOM 1332 C C . PRO A 1 175 ? 5.629 -6.053 15.175 1.00 79.12 175 PRO A C 1
ATOM 1334 O O . PRO A 1 175 ? 6.414 -6.988 15.306 1.00 79.12 175 PRO A O 1
ATOM 1337 N N . MET A 1 176 ? 5.862 -5.041 14.344 1.00 65.75 176 MET A N 1
ATOM 1338 C CA . MET A 1 176 ? 7.108 -4.898 13.594 1.00 65.75 176 MET A CA 1
ATOM 1339 C C . MET A 1 176 ? 8.069 -4.005 14.370 1.00 65.75 176 MET A C 1
ATOM 1341 O O . MET A 1 176 ? 8.080 -2.787 14.193 1.00 65.75 176 MET A O 1
ATOM 1345 N N . ASP A 1 177 ? 8.885 -4.614 15.232 1.00 60.22 177 ASP A N 1
ATOM 1346 C CA . ASP A 1 177 ? 9.948 -3.878 15.911 1.00 60.22 177 ASP A CA 1
ATOM 1347 C C . ASP A 1 177 ? 11.072 -3.587 14.911 1.00 60.22 177 ASP A C 1
ATOM 1349 O O . ASP A 1 177 ? 11.762 -4.485 14.417 1.00 60.22 177 ASP A O 1
ATOM 1353 N N . LYS A 1 178 ? 11.254 -2.310 14.577 1.00 55.66 178 LYS A N 1
ATOM 1354 C CA . LYS A 1 178 ? 12.481 -1.877 13.922 1.00 55.66 178 LYS A CA 1
ATOM 1355 C C . LYS A 1 178 ? 13.536 -1.832 15.015 1.00 55.66 178 LYS A C 1
ATOM 1357 O O . LYS A 1 178 ? 13.594 -0.862 15.762 1.00 55.66 178 LYS A O 1
ATOM 1362 N N . PHE A 1 179 ? 14.375 -2.862 15.094 1.00 42.62 179 PHE A N 1
ATOM 1363 C CA . PHE A 1 179 ? 15.620 -2.812 15.862 1.00 42.62 179 PHE A CA 1
ATOM 1364 C C . PHE A 1 179 ? 16.573 -1.795 15.216 1.00 42.62 179 PHE A C 1
ATOM 1366 O O . PHE A 1 179 ? 17.511 -2.133 14.501 1.00 42.62 179 PHE A O 1
ATOM 1373 N N . VAL A 1 180 ? 16.269 -0.523 15.425 1.00 47.59 180 VAL A N 1
ATOM 1374 C CA . VAL A 1 180 ? 17.102 0.644 15.172 1.00 47.59 180 VAL A CA 1
ATOM 1375 C C . VAL A 1 180 ? 16.851 1.532 16.381 1.00 47.59 180 VAL A C 1
ATOM 1377 O O . VAL A 1 180 ? 15.693 1.780 16.718 1.00 47.59 180 VAL A O 1
ATOM 1380 N N . GLU A 1 181 ? 17.910 1.945 17.076 1.00 39.28 181 GLU A N 1
ATOM 1381 C CA . GLU A 1 181 ? 17.827 2.819 18.250 1.00 39.28 181 GLU A CA 1
ATOM 1382 C C . GLU A 1 181 ? 16.802 3.951 18.038 1.00 39.28 181 GLU A C 1
ATOM 1384 O O . GLU A 1 181 ? 17.025 4.879 17.266 1.00 39.28 181 GLU A O 1
ATOM 1389 N N . GLY A 1 182 ? 15.662 3.870 18.735 1.00 43.81 182 GLY A N 1
ATOM 1390 C CA . GLY A 1 182 ? 14.844 5.040 19.046 1.00 43.81 182 GLY A CA 1
ATOM 1391 C C . GLY A 1 182 ? 13.589 5.344 18.219 1.00 43.81 182 GLY A C 1
ATOM 1392 O O . GLY A 1 182 ? 13.082 6.456 18.364 1.00 43.81 182 GLY A O 1
ATOM 1393 N N . THR A 1 183 ? 13.011 4.462 17.390 1.00 38.09 183 THR A N 1
ATOM 1394 C CA . THR A 1 183 ? 11.674 4.770 16.809 1.00 38.09 183 THR A CA 1
ATOM 1395 C C . THR A 1 183 ? 10.830 3.534 16.485 1.00 38.09 183 THR A C 1
ATOM 1397 O O . THR A 1 183 ? 11.191 2.731 15.629 1.00 38.09 183 THR A O 1
ATOM 1400 N N . ARG A 1 184 ? 9.672 3.395 17.151 1.00 36.09 184 ARG A N 1
ATOM 1401 C CA . ARG A 1 184 ? 8.710 2.295 16.948 1.00 36.09 184 ARG A CA 1
ATOM 1402 C C . ARG A 1 184 ? 7.556 2.729 16.039 1.00 36.09 184 ARG A C 1
ATOM 1404 O O . ARG A 1 184 ? 6.944 3.767 16.267 1.00 36.09 184 ARG A O 1
ATOM 1411 N N . SER A 1 185 ? 7.212 1.914 15.045 1.00 37.91 185 SER A N 1
ATOM 1412 C CA . SER A 1 185 ? 5.964 2.017 14.265 1.00 37.91 185 SER A CA 1
ATOM 1413 C C . SER A 1 185 ? 5.603 0.617 13.739 1.00 37.91 185 SER A C 1
ATOM 1415 O O . SER A 1 185 ? 6.445 0.001 13.091 1.00 37.91 185 SER A O 1
ATOM 1417 N N . ASN A 1 186 ? 4.387 0.120 14.021 1.00 38.88 186 ASN A N 1
ATOM 1418 C CA . ASN A 1 186 ? 3.978 -1.286 13.814 1.00 38.88 186 ASN A CA 1
ATOM 1419 C C . ASN A 1 186 ? 2.847 -1.466 12.780 1.00 38.88 186 ASN A C 1
ATOM 1421 O O . ASN A 1 186 ? 1.754 -0.948 13.004 1.00 38.88 186 ASN A O 1
ATOM 1425 N N . ALA A 1 187 ? 3.088 -2.314 11.770 1.00 41.22 187 ALA A N 1
ATOM 1426 C CA . ALA A 1 187 ? 2.136 -2.835 10.775 1.00 41.22 187 ALA A CA 1
ATOM 1427 C C . ALA A 1 187 ? 1.155 -3.903 11.315 1.00 41.22 187 ALA A C 1
ATOM 1429 O O . ALA A 1 187 ? 1.408 -4.466 12.369 1.00 41.22 187 ALA A O 1
ATOM 1430 N N . VAL A 1 188 ? 0.078 -4.238 10.584 1.00 36.03 188 VAL A N 1
ATOM 1431 C CA . VAL A 1 188 ? -0.938 -5.262 10.934 1.00 36.03 188 VAL A CA 1
ATOM 1432 C C . VAL A 1 188 ? -1.252 -6.178 9.715 1.00 36.03 188 VAL A C 1
ATOM 1434 O O . VAL A 1 188 ? -1.313 -5.685 8.589 1.00 36.03 188 VAL A O 1
ATOM 1437 N N . ILE A 1 189 ? -1.440 -7.499 9.915 1.00 38.59 189 ILE A N 1
ATOM 1438 C CA . ILE A 1 189 ? -1.683 -8.545 8.880 1.00 38.59 189 ILE A CA 1
ATOM 1439 C C . ILE A 1 189 ? -3.043 -9.223 9.127 1.00 38.59 189 ILE A C 1
ATOM 1441 O O . ILE A 1 189 ? -3.213 -9.816 10.180 1.00 38.59 189 ILE A O 1
ATOM 1445 N N . TRP A 1 190 ? -3.971 -9.277 8.164 1.00 43.72 190 TRP A N 1
ATOM 1446 C CA . TRP A 1 190 ? -5.214 -10.055 8.332 1.00 43.72 190 TRP A CA 1
ATOM 1447 C C . TRP A 1 190 ? -5.393 -11.154 7.246 1.00 43.72 190 TRP A C 1
ATOM 1449 O O . TRP A 1 190 ? -5.071 -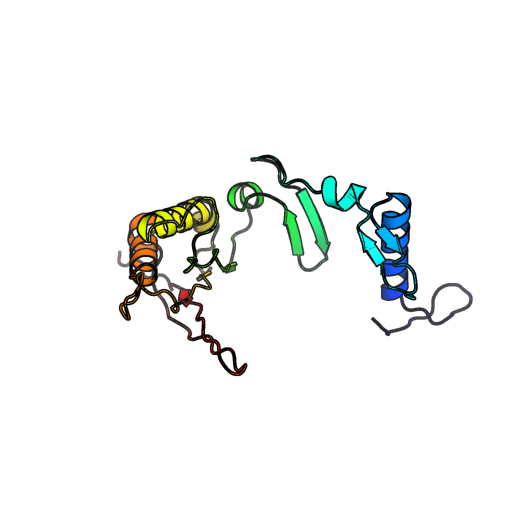10.932 6.080 1.00 43.72 190 TRP A O 1
ATOM 1459 N N . HIS A 1 191 ? -5.899 -12.329 7.655 1.00 34.91 191 HIS A N 1
ATOM 1460 C CA . HIS A 1 191 ? -6.288 -13.540 6.897 1.00 34.91 191 HIS A CA 1
ATOM 1461 C C . HIS A 1 191 ? -7.711 -13.959 7.343 1.00 34.91 191 HIS A C 1
ATOM 1463 O O . HIS A 1 191 ? -8.129 -13.665 8.462 1.00 34.91 191 HIS A O 1
ATOM 1469 N N . LEU A 1 192 ? -8.462 -14.680 6.516 1.00 30.78 192 LEU A N 1
ATOM 1470 C CA . LEU A 1 192 ? -9.567 -15.493 7.014 1.00 30.78 192 LEU A CA 1
ATOM 1471 C C . LEU A 1 192 ? -9.632 -16.794 6.224 1.00 30.78 192 LEU A C 1
ATOM 1473 O O . LEU A 1 192 ? -9.759 -16.779 5.002 1.00 30.78 192 LEU A O 1
ATOM 1477 N N . GLU A 1 193 ? -9.587 -17.912 6.941 1.00 26.48 193 GLU A N 1
ATOM 1478 C CA . GLU A 1 193 ? -10.001 -19.198 6.406 1.00 26.48 193 GLU A CA 1
ATOM 1479 C C . GLU A 1 193 ? -11.530 -19.270 6.430 1.00 26.48 193 GLU A C 1
ATOM 1481 O O . GLU A 1 193 ? -12.193 -18.891 7.398 1.00 26.48 193 GLU A O 1
ATOM 1486 N N . SER A 1 194 ? -12.090 -19.737 5.321 1.00 35.75 194 SER A N 1
ATOM 1487 C CA . SER A 1 194 ? -13.524 -19.822 5.081 1.00 35.75 194 SER A CA 1
ATOM 1488 C C . SER A 1 194 ? -14.254 -20.610 6.173 1.00 35.75 194 SER A C 1
ATOM 1490 O O . SER A 1 194 ? -14.058 -21.815 6.310 1.00 35.75 194 SER A O 1
ATOM 1492 N N . VAL A 1 195 ? -15.212 -19.971 6.847 1.00 30.47 195 VAL A N 1
ATOM 1493 C CA . VAL A 1 195 ? -16.339 -20.673 7.466 1.00 30.47 195 VAL A CA 1
ATOM 1494 C C . VAL A 1 195 ? -17.617 -20.156 6.820 1.00 30.47 195 VAL A C 1
ATOM 1496 O O . VAL A 1 195 ? -18.186 -19.149 7.230 1.00 30.47 195 VAL A O 1
ATOM 1499 N N . ARG A 1 196 ? -18.099 -20.878 5.802 1.00 31.08 196 ARG A N 1
ATOM 1500 C CA . ARG A 1 196 ? -19.542 -20.906 5.557 1.00 31.08 196 ARG A CA 1
ATOM 1501 C C . ARG A 1 196 ? -20.160 -21.672 6.720 1.00 31.08 196 ARG A C 1
ATOM 1503 O O . ARG A 1 196 ? -20.057 -22.895 6.770 1.00 31.08 196 ARG A O 1
ATOM 1510 N N . LEU A 1 197 ? -20.782 -20.963 7.654 1.00 31.53 197 LEU A N 1
ATOM 1511 C CA . LEU A 1 197 ? -21.866 -21.555 8.423 1.00 31.53 197 LEU A CA 1
ATOM 1512 C C . LEU A 1 197 ? -23.150 -21.321 7.627 1.00 31.53 197 LEU A C 1
ATOM 1514 O O . LEU A 1 197 ? -23.673 -20.211 7.624 1.00 31.53 197 LEU A O 1
ATOM 1518 N N . LEU A 1 198 ? -23.590 -22.420 6.998 1.00 35.72 198 LEU A N 1
ATOM 1519 C CA . LEU A 1 198 ? -24.830 -22.648 6.239 1.00 35.72 198 LEU A CA 1
ATOM 1520 C C . LEU A 1 198 ? -24.890 -22.016 4.838 1.00 35.72 198 LEU A C 1
ATOM 1522 O O . LEU A 1 198 ? -25.057 -20.788 4.708 1.00 35.72 198 LEU A O 1
#

pLDDT: mean 81.93, std 16.86, range [26.48, 97.56]